Protein AF-A0A812DXS0-F1 (afdb_monomer_lite)

Structure (mmCIF, N/CA/C/O backbone):
data_AF-A0A812DXS0-F1
#
_entry.id   AF-A0A812DXS0-F1
#
loop_
_atom_site.group_PDB
_atom_site.id
_atom_site.type_symbol
_atom_site.label_atom_id
_atom_site.label_alt_id
_atom_site.label_comp_id
_atom_site.label_asym_id
_atom_site.label_entity_id
_atom_site.label_seq_id
_atom_site.pdbx_PDB_ins_code
_atom_site.Cartn_x
_atom_site.Cartn_y
_atom_site.Cartn_z
_atom_site.occupancy
_atom_site.B_iso_or_equiv
_atom_site.auth_seq_id
_atom_site.auth_comp_id
_atom_site.auth_asym_id
_atom_site.auth_atom_id
_atom_site.pdbx_PDB_model_num
ATOM 1 N N . MET A 1 1 ? -10.840 13.851 -33.754 1.00 40.00 1 MET A N 1
ATOM 2 C CA . MET A 1 1 ? -10.227 12.506 -33.663 1.00 40.00 1 MET A CA 1
ATOM 3 C C . MET A 1 1 ? -9.464 12.393 -32.346 1.00 40.00 1 MET A C 1
ATOM 5 O O . MET A 1 1 ? -8.442 13.046 -32.179 1.00 40.00 1 MET A O 1
ATOM 9 N N . SER A 1 2 ? -9.993 11.656 -31.368 1.00 52.88 2 SER A N 1
ATOM 10 C CA . SER A 1 2 ? -9.300 11.372 -30.104 1.00 52.88 2 SER A CA 1
ATOM 11 C C . SER A 1 2 ? -8.112 10.447 -30.371 1.00 52.88 2 SER A C 1
ATOM 13 O O . SER A 1 2 ? -8.299 9.386 -30.960 1.00 52.88 2 SER A O 1
ATOM 15 N N . LYS A 1 3 ? -6.900 10.843 -29.955 1.00 52.97 3 LYS A N 1
ATOM 16 C CA . LYS A 1 3 ? -5.702 9.990 -30.046 1.00 52.97 3 LYS A CA 1
ATOM 17 C C . LYS A 1 3 ? -6.007 8.602 -29.458 1.00 52.97 3 LYS A C 1
ATOM 19 O O . LYS A 1 3 ? -6.555 8.564 -28.350 1.00 52.97 3 LYS A O 1
ATOM 24 N N . PRO A 1 4 ? -5.638 7.497 -30.133 1.00 51.03 4 PRO A N 1
ATOM 25 C CA . PRO A 1 4 ? -5.703 6.182 -29.517 1.00 51.03 4 PRO A CA 1
ATOM 26 C C . PRO A 1 4 ? -4.839 6.237 -28.257 1.00 51.03 4 PRO A C 1
ATOM 28 O O . PRO A 1 4 ? -3.671 6.630 -28.300 1.00 51.03 4 PRO A O 1
ATOM 31 N N . GLN A 1 5 ? -5.458 5.972 -27.109 1.00 59.59 5 GLN A N 1
ATOM 32 C CA . GLN A 1 5 ? -4.756 5.906 -25.836 1.00 59.59 5 GLN A CA 1
ATOM 33 C C . GLN A 1 5 ? -3.783 4.736 -25.961 1.00 59.59 5 GLN A C 1
ATOM 35 O O . GLN A 1 5 ? -4.218 3.590 -25.913 1.00 59.59 5 GLN A O 1
ATOM 40 N N . ALA A 1 6 ? -2.493 5.014 -26.170 1.00 64.06 6 ALA A N 1
ATOM 41 C CA . ALA A 1 6 ? -1.464 3.998 -25.997 1.00 64.06 6 ALA A CA 1
ATOM 42 C C . ALA A 1 6 ? -1.725 3.331 -24.643 1.00 64.06 6 ALA A C 1
ATOM 44 O O . ALA A 1 6 ? -1.846 4.032 -23.632 1.00 64.06 6 ALA A O 1
ATOM 45 N N . GLU A 1 7 ? -1.928 2.016 -24.658 1.00 81.62 7 GLU A N 1
ATOM 46 C CA . GLU A 1 7 ? -2.433 1.264 -23.518 1.00 81.62 7 GLU A CA 1
ATOM 47 C C . GLU A 1 7 ? -1.546 1.524 -22.296 1.00 81.62 7 GLU A C 1
ATOM 49 O O . GLU A 1 7 ? -0.380 1.130 -22.230 1.00 81.62 7 GLU A O 1
ATOM 54 N N . HIS A 1 8 ? -2.065 2.300 -21.341 1.00 85.56 8 HIS A N 1
ATOM 55 C CA . HIS 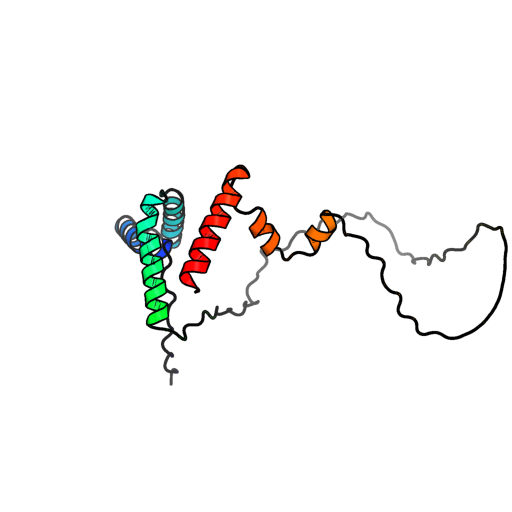A 1 8 ? -1.295 2.670 -20.166 1.00 85.56 8 HIS A CA 1
ATOM 56 C C . HIS A 1 8 ? -1.176 1.457 -19.248 1.00 85.56 8 HIS A C 1
ATOM 58 O O . HIS A 1 8 ? -2.102 1.137 -18.498 1.00 85.56 8 HIS A O 1
ATOM 64 N N . VAL A 1 9 ? -0.003 0.831 -19.275 1.00 90.12 9 VAL A N 1
ATOM 65 C CA . VAL A 1 9 ? 0.359 -0.258 -18.371 1.00 90.12 9 VAL A CA 1
ATOM 66 C C . VAL A 1 9 ? 0.279 0.233 -16.919 1.00 90.12 9 VAL A C 1
ATOM 68 O O . VAL A 1 9 ? 1.010 1.136 -16.494 1.00 90.12 9 VAL A O 1
ATOM 71 N N . LYS A 1 10 ? -0.658 -0.336 -16.153 1.00 93.19 10 LYS A N 1
ATOM 72 C CA . LYS A 1 10 ? -0.875 -0.002 -14.739 1.00 93.19 10 LYS A CA 1
ATOM 73 C C . LYS A 1 10 ? 0.209 -0.628 -13.869 1.00 93.19 10 LYS A C 1
ATOM 75 O O . LYS A 1 10 ? 0.732 -1.687 -14.175 1.00 93.19 10 LYS A O 1
ATOM 80 N N . ARG A 1 11 ? 0.488 -0.004 -12.724 1.00 95.62 11 ARG A N 1
ATOM 81 C CA . ARG A 1 11 ? 1.434 -0.543 -11.733 1.00 95.62 11 ARG A CA 1
ATOM 82 C C . ARG A 1 11 ? 0.928 -1.878 -11.168 1.00 95.62 11 ARG A C 1
ATOM 84 O O . ARG A 1 11 ? -0.276 -1.979 -10.913 1.00 95.62 11 ARG A O 1
ATOM 91 N N . PRO A 1 12 ? 1.822 -2.831 -10.850 1.00 96.56 12 PRO A N 1
ATOM 92 C CA . PRO A 1 12 ? 1.439 -4.009 -10.088 1.00 96.56 12 PRO A CA 1
ATOM 93 C C . PRO A 1 12 ? 1.000 -3.598 -8.678 1.00 96.56 12 PRO A C 1
ATOM 95 O O . PRO A 1 12 ? 1.465 -2.594 -8.122 1.00 96.56 12 PRO A O 1
ATOM 98 N N . MET A 1 13 ? 0.083 -4.365 -8.095 1.00 96.81 13 MET A N 1
ATOM 99 C CA . MET A 1 13 ? -0.413 -4.099 -6.747 1.00 96.81 13 MET A CA 1
ATOM 100 C C . MET A 1 13 ? 0.657 -4.438 -5.705 1.00 96.81 13 MET A C 1
ATOM 102 O O . MET A 1 13 ? 1.280 -5.493 -5.762 1.00 96.81 13 MET A O 1
ATOM 106 N N . ASN A 1 14 ? 0.857 -3.542 -4.736 1.00 97.94 14 ASN A N 1
ATOM 107 C CA . ASN A 1 14 ? 1.651 -3.847 -3.544 1.00 97.94 14 ASN A CA 1
ATOM 108 C C . ASN A 1 14 ? 0.828 -4.673 -2.534 1.00 97.94 14 ASN A C 1
ATOM 110 O O . ASN A 1 14 ? -0.388 -4.786 -2.684 1.00 97.94 14 ASN A O 1
ATOM 114 N N . ALA A 1 15 ? 1.471 -5.192 -1.483 1.00 97.00 15 ALA A N 1
ATOM 115 C CA . ALA A 1 15 ? 0.835 -6.073 -0.494 1.00 97.00 15 ALA A CA 1
ATOM 116 C C . ALA A 1 15 ? -0.443 -5.476 0.121 1.00 97.00 15 ALA A C 1
ATOM 118 O O . ALA A 1 15 ? -1.501 -6.101 0.110 1.00 97.00 15 ALA A O 1
ATOM 119 N N . PHE A 1 16 ? -0.376 -4.214 0.558 1.00 97.44 16 PHE A N 1
ATOM 120 C CA . PHE A 1 16 ? -1.536 -3.500 1.094 1.00 97.44 16 PHE A CA 1
ATOM 121 C C . PHE A 1 16 ? -2.671 -3.366 0.066 1.00 97.44 16 PHE A C 1
ATOM 123 O O . PHE A 1 16 ? -3.845 -3.489 0.409 1.00 97.44 16 PHE A O 1
ATOM 130 N N . MET A 1 17 ? -2.358 -3.104 -1.205 1.00 97.62 17 MET A N 1
ATOM 131 C CA . MET A 1 17 ? 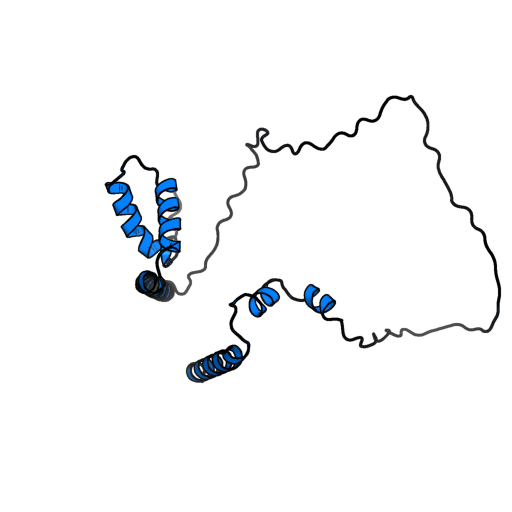-3.367 -2.990 -2.262 1.00 97.62 17 MET A CA 1
ATOM 132 C C . MET A 1 17 ? -4.020 -4.339 -2.579 1.00 97.62 17 MET A C 1
ATOM 134 O O . MET A 1 17 ? -5.224 -4.361 -2.833 1.00 97.62 17 MET A O 1
ATOM 138 N N . VAL A 1 18 ? -3.267 -5.443 -2.512 1.00 97.31 18 VAL A N 1
ATOM 139 C CA . VAL A 1 18 ? -3.799 -6.809 -2.654 1.00 97.31 18 VAL A CA 1
ATOM 140 C C . VAL A 1 18 ? -4.784 -7.110 -1.520 1.00 97.31 18 VAL A C 1
ATOM 142 O O . VAL A 1 18 ? -5.944 -7.423 -1.784 1.00 97.31 18 VAL A O 1
ATOM 145 N N . TRP A 1 19 ? -4.362 -6.921 -0.267 1.00 97.31 19 TRP A N 1
ATOM 146 C CA . TRP A 1 19 ? -5.193 -7.163 0.917 1.00 97.31 19 TRP A CA 1
ATOM 147 C C . TRP A 1 19 ? -6.425 -6.243 0.982 1.00 97.31 19 TRP A C 1
ATOM 149 O O . TRP A 1 19 ? -7.565 -6.700 1.101 1.00 97.31 19 TRP A O 1
ATOM 159 N N . SER A 1 20 ? -6.224 -4.929 0.827 1.00 97.00 20 SER A N 1
ATOM 160 C CA . SER A 1 20 ? -7.292 -3.932 0.992 1.00 97.00 20 SER A CA 1
ATOM 161 C C . SER A 1 20 ? -8.387 -4.038 -0.066 1.00 97.00 20 SER A C 1
ATOM 163 O O . SER A 1 20 ? -9.468 -3.491 0.132 1.00 97.00 20 SER A O 1
ATOM 165 N N . ARG A 1 21 ? -8.161 -4.720 -1.198 1.00 95.75 21 ARG A N 1
ATOM 166 C CA . ARG A 1 21 ? -9.187 -4.902 -2.236 1.00 95.75 21 ARG A CA 1
ATOM 167 C C . ARG A 1 21 ? -10.394 -5.677 -1.707 1.00 95.75 21 ARG A C 1
ATOM 169 O O . ARG A 1 21 ? -11.523 -5.246 -1.940 1.00 95.75 21 ARG A O 1
ATOM 176 N N . GLY A 1 22 ? -10.156 -6.773 -0.986 1.00 94.62 22 GLY A N 1
ATOM 177 C CA . GLY A 1 22 ? -11.214 -7.575 -0.367 1.00 94.62 22 GLY A CA 1
ATOM 178 C C . GLY A 1 22 ? -11.882 -6.837 0.790 1.00 94.62 22 GLY A C 1
ATOM 179 O O . GLY A 1 22 ? -13.105 -6.706 0.813 1.00 94.62 22 GLY A O 1
ATOM 180 N N . GLN A 1 23 ? -11.074 -6.266 1.686 1.00 95.44 23 GLN A N 1
ATOM 181 C CA . GLN A 1 23 ? -11.576 -5.579 2.878 1.00 95.44 23 GLN A CA 1
ATOM 182 C C . GLN A 1 23 ? -12.392 -4.328 2.540 1.00 95.44 23 GLN A C 1
ATOM 184 O O . GLN A 1 23 ? -13.482 -4.125 3.068 1.00 95.44 23 GLN A O 1
ATOM 189 N N . ARG A 1 24 ? -11.940 -3.529 1.565 1.00 95.56 24 ARG A N 1
ATOM 190 C CA . ARG A 1 24 ? -12.686 -2.361 1.075 1.00 95.56 24 ARG A CA 1
ATOM 191 C C . ARG A 1 24 ? -14.055 -2.751 0.530 1.00 95.56 24 ARG A C 1
ATOM 193 O O . ARG A 1 24 ? -15.013 -2.024 0.761 1.00 95.56 24 ARG A O 1
ATOM 200 N N . ARG A 1 25 ? -14.151 -3.875 -0.194 1.00 95.38 25 ARG A N 1
ATOM 201 C CA . ARG A 1 25 ? -15.428 -4.373 -0.725 1.00 95.38 25 ARG A CA 1
ATOM 202 C C . ARG A 1 25 ? -16.370 -4.777 0.408 1.00 95.38 25 ARG A C 1
ATOM 204 O O . ARG A 1 25 ? -17.526 -4.377 0.369 1.00 95.38 25 ARG A O 1
ATOM 211 N N . LYS A 1 26 ? -15.865 -5.498 1.412 1.00 94.81 26 LYS A N 1
ATOM 212 C CA . LYS A 1 26 ? -16.632 -5.891 2.602 1.00 94.81 26 LYS A CA 1
ATOM 213 C C . LYS A 1 26 ? -17.170 -4.665 3.354 1.00 94.81 26 LYS A C 1
ATOM 215 O O . LYS A 1 26 ? -18.376 -4.529 3.517 1.00 94.81 26 LYS A O 1
ATOM 220 N N . MET A 1 27 ? -16.306 -3.704 3.681 1.00 92.19 27 MET A N 1
ATOM 221 C CA . MET A 1 27 ? -16.714 -2.478 4.382 1.00 92.19 27 MET A CA 1
ATOM 222 C C . MET A 1 27 ? -17.704 -1.621 3.586 1.00 92.19 27 MET A C 1
ATOM 224 O O . MET A 1 27 ? -18.595 -1.014 4.172 1.00 92.19 27 MET A O 1
ATOM 228 N N . ALA A 1 28 ? -17.558 -1.558 2.259 1.00 93.00 28 ALA A N 1
ATOM 229 C CA . ALA A 1 28 ? -18.486 -0.822 1.404 1.00 93.00 28 ALA A CA 1
ATOM 230 C C . ALA A 1 28 ? -19.869 -1.490 1.320 1.00 93.00 28 ALA A C 1
ATOM 232 O O . ALA A 1 28 ? -20.861 -0.790 1.150 1.00 93.00 28 ALA A O 1
ATOM 233 N N . GLN A 1 29 ? -19.942 -2.819 1.442 1.00 93.50 29 GLN A N 1
ATOM 234 C CA . GLN A 1 29 ? -21.212 -3.550 1.511 1.00 93.50 29 GLN A CA 1
ATOM 235 C C . GLN A 1 29 ? -21.902 -3.345 2.862 1.00 93.50 29 GLN A C 1
ATOM 237 O O . GLN A 1 29 ? -23.100 -3.089 2.898 1.00 93.50 29 GLN A O 1
ATOM 242 N N . GLU A 1 30 ? -21.144 -3.398 3.958 1.00 90.44 30 GLU A N 1
ATOM 243 C CA . GLU A 1 30 ? -21.663 -3.166 5.313 1.00 90.44 30 GLU A CA 1
ATOM 244 C C . GLU A 1 30 ? -22.073 -1.701 5.532 1.00 90.44 30 GLU A C 1
ATOM 246 O O . GLU A 1 30 ? -23.023 -1.413 6.253 1.00 90.44 30 GLU A O 1
ATOM 251 N N . ASN A 1 31 ? -21.368 -0.759 4.899 1.00 86.31 31 ASN A N 1
ATOM 252 C CA . ASN A 1 31 ? -21.593 0.674 5.056 1.00 86.31 31 ASN A CA 1
ATOM 253 C C . ASN A 1 31 ? -21.642 1.386 3.690 1.00 86.31 31 ASN A C 1
ATOM 255 O O . ASN A 1 31 ? -20.720 2.135 3.351 1.00 86.31 31 ASN A O 1
ATOM 259 N N . PRO A 1 32 ? -22.732 1.240 2.912 1.00 87.94 32 PRO A N 1
ATOM 260 C CA . PRO A 1 32 ? -22.829 1.798 1.558 1.00 87.94 32 PRO A CA 1
ATOM 261 C C . PRO A 1 32 ? -22.820 3.335 1.510 1.00 87.94 32 PRO A C 1
ATOM 263 O O . PRO A 1 32 ? -22.526 3.922 0.472 1.00 87.94 32 PRO A O 1
ATOM 266 N N . LYS A 1 33 ? -23.102 4.008 2.635 1.00 90.25 33 LYS A N 1
ATOM 267 C CA . LYS A 1 33 ? -23.010 5.474 2.771 1.00 90.25 33 LYS A CA 1
ATOM 268 C C . LYS A 1 33 ? -21.601 5.967 3.129 1.00 90.25 33 LYS A C 1
ATOM 270 O O . LYS A 1 33 ? -21.344 7.169 3.078 1.00 90.25 33 LYS A O 1
ATOM 275 N N . MET A 1 34 ? -20.687 5.075 3.521 1.00 89.75 34 MET A N 1
ATOM 276 C CA . MET A 1 34 ? -19.341 5.455 3.944 1.00 89.75 34 MET A CA 1
ATOM 277 C C . MET A 1 34 ? -18.466 5.790 2.736 1.00 89.75 34 MET A C 1
ATOM 279 O O . MET A 1 34 ? -18.328 5.006 1.798 1.00 89.75 34 MET A O 1
ATOM 283 N N . HIS A 1 35 ? -17.825 6.959 2.767 1.00 92.69 35 HIS A N 1
ATOM 284 C CA . HIS A 1 35 ? -16.954 7.376 1.675 1.00 92.69 35 HIS A CA 1
ATOM 285 C C . HIS A 1 35 ? -15.631 6.586 1.664 1.00 92.69 35 HIS A C 1
ATOM 287 O O . HIS A 1 35 ? -15.055 6.273 2.706 1.00 92.69 35 HIS A O 1
ATOM 293 N N . ASN A 1 36 ? -15.099 6.304 0.470 1.00 91.12 36 ASN A N 1
ATOM 294 C CA . ASN A 1 36 ? -13.901 5.473 0.283 1.00 91.12 36 ASN A CA 1
ATOM 295 C C . ASN A 1 36 ? -12.650 6.030 0.982 1.00 91.12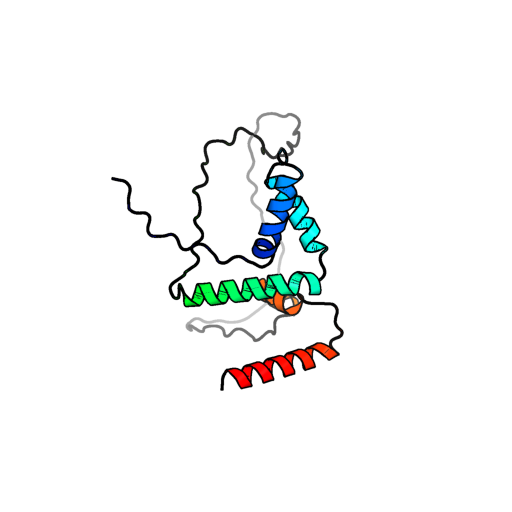 36 ASN A C 1
ATOM 297 O O . ASN A 1 36 ? -11.789 5.263 1.417 1.00 91.12 36 ASN A O 1
ATOM 301 N N . SER A 1 37 ? -12.551 7.357 1.111 1.00 94.81 37 SER A N 1
ATOM 302 C CA . SER A 1 37 ? -11.459 7.989 1.856 1.00 94.81 37 SER A CA 1
ATOM 303 C C . SER A 1 37 ? -11.440 7.540 3.317 1.00 94.81 37 SER A C 1
ATOM 305 O O . SER A 1 37 ? -10.369 7.293 3.863 1.00 94.81 37 SER A O 1
ATOM 307 N N . GLU A 1 38 ? -12.613 7.376 3.924 1.00 94.81 38 GLU A N 1
ATOM 308 C CA . GLU A 1 38 ? -12.766 6.944 5.307 1.00 94.81 38 GLU A CA 1
ATOM 309 C C . GLU A 1 38 ? -12.494 5.444 5.449 1.00 94.81 38 GLU A C 1
ATOM 311 O O . GLU A 1 38 ? -11.714 5.041 6.310 1.00 94.81 38 GLU A O 1
ATOM 316 N N . ILE A 1 39 ? -13.014 4.632 4.522 1.00 94.19 39 ILE A N 1
ATOM 317 C CA . ILE A 1 39 ? -12.691 3.198 4.434 1.00 94.19 39 ILE A CA 1
ATOM 318 C C . ILE A 1 39 ? -11.171 3.007 4.345 1.00 94.19 39 ILE A C 1
ATOM 320 O O . ILE A 1 39 ? -10.583 2.232 5.093 1.00 94.19 39 ILE A O 1
ATOM 324 N N . SER A 1 40 ? -10.500 3.765 3.476 1.00 95.56 40 SER A N 1
ATOM 325 C CA . SER A 1 40 ? -9.052 3.658 3.283 1.00 95.56 40 SER A CA 1
ATOM 326 C C . SER A 1 40 ? -8.249 4.047 4.528 1.00 95.56 40 SER A C 1
ATOM 328 O O . SER A 1 40 ? -7.205 3.443 4.773 1.00 95.56 40 SER A O 1
ATOM 330 N N . LYS A 1 41 ? -8.718 5.014 5.332 1.00 96.81 41 LYS A N 1
ATOM 331 C CA . LYS A 1 41 ? -8.078 5.355 6.615 1.00 96.81 41 LYS A CA 1
ATOM 332 C C . LYS A 1 41 ? -8.163 4.196 7.606 1.00 96.81 41 LYS A C 1
ATOM 334 O O . LYS A 1 41 ? -7.140 3.836 8.182 1.00 96.81 41 LYS A O 1
ATOM 339 N N . ARG A 1 42 ? -9.350 3.601 7.771 1.00 95.56 42 ARG A N 1
ATOM 340 C CA . ARG A 1 42 ? -9.581 2.479 8.697 1.00 95.56 42 ARG A CA 1
ATOM 341 C C . ARG A 1 42 ? -8.771 1.247 8.301 1.00 95.56 42 ARG A C 1
ATOM 343 O O . ARG A 1 42 ? -8.004 0.742 9.111 1.00 95.56 42 ARG A O 1
ATOM 350 N N . LEU A 1 43 ? -8.802 0.877 7.020 1.00 96.69 43 LEU A N 1
ATOM 351 C CA . LEU A 1 43 ? -7.980 -0.214 6.484 1.00 96.69 43 LEU A CA 1
ATOM 352 C C . LEU A 1 43 ? -6.479 0.033 6.670 1.00 96.69 43 LEU A C 1
ATOM 354 O O . LEU A 1 43 ? -5.716 -0.894 6.918 1.00 96.69 43 LEU A O 1
ATOM 358 N N . GLY A 1 44 ? -6.031 1.285 6.552 1.00 97.31 44 GLY A N 1
ATOM 359 C CA . GLY A 1 44 ? -4.640 1.645 6.815 1.00 97.31 44 GLY A CA 1
ATOM 360 C C . GLY A 1 44 ? -4.232 1.457 8.280 1.00 97.31 44 GLY A C 1
ATOM 361 O O . GLY A 1 44 ? -3.070 1.145 8.540 1.00 97.31 44 GLY A O 1
ATOM 362 N N . ALA A 1 45 ? -5.158 1.645 9.223 1.00 97.38 45 ALA A N 1
ATOM 363 C CA . ALA A 1 45 ? -4.930 1.374 10.639 1.00 97.38 45 ALA A CA 1
ATOM 364 C C . ALA A 1 45 ? -4.905 -0.136 10.915 1.00 97.38 45 ALA A C 1
ATOM 366 O O . ALA A 1 45 ? -3.933 -0.624 11.481 1.00 97.38 45 ALA A O 1
ATOM 367 N N . GLU A 1 46 ? -5.899 -0.878 10.425 1.00 96.50 46 GLU A N 1
ATOM 368 C CA . GLU A 1 46 ? -5.968 -2.341 10.551 1.00 96.50 46 GLU A CA 1
ATOM 369 C C . GLU A 1 46 ? -4.728 -3.024 9.973 1.00 96.50 46 GLU A C 1
ATOM 371 O O . GLU A 1 46 ? -4.099 -3.833 10.645 1.00 96.50 46 GLU A O 1
ATOM 376 N N . TRP A 1 47 ? -4.285 -2.626 8.776 1.00 97.12 47 TRP A N 1
ATOM 377 C CA . TRP A 1 47 ? -3.078 -3.182 8.163 1.00 97.12 47 TRP A CA 1
ATOM 378 C C . TRP A 1 47 ? -1.831 -3.025 9.036 1.00 97.12 47 TRP A C 1
ATOM 380 O O . TRP A 1 47 ? -0.944 -3.874 9.017 1.00 97.12 47 TRP A O 1
ATOM 390 N N . LYS A 1 48 ? -1.717 -1.927 9.789 1.00 96.81 48 LYS A N 1
ATOM 391 C CA . LYS A 1 48 ? -0.577 -1.731 10.692 1.00 96.81 48 LYS A CA 1
ATOM 392 C C . LYS A 1 48 ? -0.639 -2.668 11.892 1.00 96.81 48 LYS A C 1
ATOM 394 O O . LYS A 1 48 ? 0.423 -3.067 12.353 1.00 96.81 48 LYS A O 1
ATOM 399 N N . LEU A 1 49 ? -1.844 -3.000 12.351 1.00 96.75 49 LEU A N 1
ATOM 400 C CA . LEU A 1 49 ? -2.088 -3.877 13.494 1.00 96.75 49 LEU A CA 1
ATOM 401 C C . LEU A 1 49 ? -1.930 -5.363 13.156 1.00 96.75 49 LEU A C 1
ATOM 403 O O . LEU A 1 49 ? -1.589 -6.127 14.050 1.00 96.75 49 LEU A O 1
ATOM 407 N N . LEU A 1 50 ? -2.131 -5.760 11.893 1.00 94.94 50 LEU A N 1
ATOM 408 C CA . LEU A 1 50 ? -1.913 -7.144 11.456 1.00 94.94 50 LEU A CA 1
ATOM 409 C C . LEU A 1 50 ? -0.479 -7.604 11.742 1.00 94.94 50 LEU A C 1
ATOM 411 O O . LEU A 1 50 ? 0.482 -6.844 11.541 1.00 94.94 50 LEU A O 1
ATOM 415 N N . SER A 1 51 ? -0.329 -8.859 12.148 1.00 97.56 51 SER A N 1
ATOM 416 C CA . SER A 1 51 ? 0.976 -9.473 12.365 1.00 97.56 51 SER A CA 1
ATOM 417 C C . SER A 1 51 ? 1.699 -9.724 11.037 1.00 97.56 51 SER A C 1
ATOM 419 O O . SER A 1 51 ? 1.117 -9.638 9.950 1.00 97.56 51 SER A O 1
ATOM 421 N N . GLU A 1 52 ? 3.001 -9.999 11.089 1.00 94.81 52 GLU A N 1
ATOM 422 C CA . GLU A 1 52 ? 3.758 -10.268 9.864 1.00 94.81 52 GLU A CA 1
ATOM 423 C C . GLU A 1 52 ? 3.318 -11.589 9.217 1.00 94.81 52 GLU A C 1
ATOM 425 O O . GLU A 1 52 ? 3.276 -11.701 7.995 1.00 94.81 52 GLU A O 1
ATOM 430 N N . GLU A 1 53 ? 2.900 -12.563 10.022 1.00 96.94 53 GLU A N 1
ATOM 431 C CA . GLU A 1 53 ? 2.360 -13.850 9.582 1.00 96.94 53 GLU A CA 1
ATOM 432 C C . GLU A 1 53 ? 1.065 -13.665 8.784 1.00 96.94 53 GLU A C 1
ATOM 434 O O . GLU A 1 53 ? 0.896 -14.278 7.731 1.00 96.94 53 GLU A O 1
ATOM 439 N N . GLU A 1 54 ? 0.186 -12.766 9.229 1.00 95.25 54 GLU A N 1
ATOM 440 C CA . GLU A 1 54 ? -1.045 -12.418 8.514 1.00 95.25 54 GLU A CA 1
ATOM 441 C C . GLU A 1 54 ? -0.759 -11.634 7.226 1.00 95.25 54 GLU A C 1
ATOM 443 O O . GLU A 1 54 ? -1.475 -11.763 6.230 1.00 95.25 54 GLU A O 1
ATOM 448 N N . LYS A 1 55 ? 0.308 -10.825 7.216 1.00 96.94 55 LYS A N 1
ATOM 449 C CA . LYS A 1 55 ? 0.734 -10.049 6.042 1.00 96.94 55 LYS A CA 1
ATOM 450 C C . LYS A 1 55 ? 1.441 -10.900 4.993 1.00 96.94 55 LYS A C 1
ATOM 452 O O . LYS A 1 55 ? 1.314 -10.592 3.805 1.00 96.94 55 LYS A O 1
ATOM 457 N N . ARG A 1 56 ? 2.161 -11.953 5.397 1.00 97.56 56 ARG A N 1
ATOM 458 C CA . ARG A 1 56 ? 2.956 -12.832 4.520 1.00 97.56 56 ARG A CA 1
ATOM 459 C C . ARG A 1 56 ? 2.249 -13.262 3.237 1.00 97.56 56 ARG A C 1
ATOM 461 O O . ARG A 1 56 ? 2.806 -12.978 2.177 1.00 97.56 56 ARG A O 1
ATOM 468 N N . PRO A 1 57 ? 1.037 -13.850 3.264 1.00 97.81 57 PRO A N 1
ATOM 469 C CA . PRO A 1 57 ? 0.378 -14.279 2.029 1.00 97.81 57 PRO A CA 1
ATOM 470 C C . PRO A 1 57 ? 0.165 -13.121 1.041 1.00 97.81 57 PRO A C 1
ATOM 472 O O . PRO A 1 57 ? 0.319 -13.288 -0.168 1.00 97.81 57 PRO A O 1
ATOM 475 N N . PHE A 1 58 ? -0.120 -11.912 1.533 1.00 97.31 58 PHE A N 1
ATOM 476 C CA . PHE A 1 58 ? -0.313 -10.730 0.687 1.00 97.31 58 PHE A CA 1
ATOM 477 C C . PHE A 1 58 ? 1.006 -10.129 0.198 1.00 97.31 58 PHE A C 1
ATOM 479 O O . PHE A 1 58 ? 1.062 -9.550 -0.889 1.00 97.31 58 PHE A O 1
ATOM 486 N N . ILE A 1 59 ? 2.069 -10.251 0.992 1.00 96.94 59 ILE A N 1
ATOM 487 C CA . ILE A 1 59 ? 3.424 -9.863 0.601 1.00 96.94 59 ILE A CA 1
ATOM 488 C C . ILE A 1 59 ? 3.915 -10.764 -0.529 1.00 96.94 59 ILE A C 1
ATOM 490 O O . ILE A 1 59 ? 4.412 -10.254 -1.535 1.00 96.94 59 ILE A O 1
ATOM 494 N N . ASP A 1 60 ? 3.747 -12.075 -0.395 1.00 97.81 60 ASP A N 1
ATOM 495 C CA . ASP A 1 60 ? 4.183 -13.038 -1.401 1.00 97.81 60 ASP A CA 1
ATOM 496 C C . ASP A 1 60 ? 3.358 -12.920 -2.683 1.00 97.81 60 ASP A C 1
ATOM 498 O O . ASP A 1 60 ? 3.929 -12.879 -3.775 1.00 97.81 60 ASP A O 1
ATOM 502 N N . GLU A 1 61 ? 2.047 -12.697 -2.577 1.00 97.44 61 GLU A N 1
ATOM 503 C CA . GLU A 1 61 ? 1.216 -12.417 -3.748 1.00 97.44 61 GLU A CA 1
ATOM 504 C C . GLU A 1 61 ? 1.623 -11.110 -4.446 1.00 97.44 61 GLU A C 1
ATOM 506 O O . GLU A 1 61 ? 1.718 -11.053 -5.672 1.00 97.44 61 GLU A O 1
ATOM 511 N N . ALA A 1 62 ? 1.952 -10.052 -3.700 1.00 97.62 62 ALA A N 1
ATOM 512 C CA . ALA A 1 62 ? 2.456 -8.818 -4.299 1.00 97.62 62 ALA A CA 1
ATOM 513 C C . ALA A 1 62 ? 3.815 -9.007 -4.994 1.00 97.62 62 ALA A C 1
ATOM 515 O O . ALA A 1 62 ? 4.049 -8.419 -6.055 1.00 97.62 62 ALA A O 1
ATOM 516 N N . LYS A 1 63 ? 4.709 -9.838 -4.436 1.00 98.12 63 LYS A N 1
ATOM 517 C CA . LYS A 1 63 ? 5.964 -10.223 -5.105 1.00 98.12 63 LYS A CA 1
ATOM 518 C C . LYS A 1 63 ? 5.671 -10.970 -6.403 1.00 98.12 63 LYS A C 1
ATOM 520 O O . LYS A 1 63 ? 6.245 -10.617 -7.434 1.00 98.12 63 LYS A O 1
ATOM 525 N N . ARG A 1 64 ? 4.744 -11.931 -6.376 1.00 98.06 64 ARG A N 1
ATOM 526 C CA . ARG A 1 64 ? 4.318 -12.700 -7.553 1.00 98.06 64 ARG A CA 1
ATOM 527 C C . ARG A 1 64 ? 3.758 -11.788 -8.643 1.00 98.06 64 ARG A C 1
ATOM 529 O O . ARG A 1 64 ? 4.196 -11.867 -9.786 1.00 98.06 64 ARG A O 1
ATOM 536 N N . LEU A 1 65 ? 2.859 -10.869 -8.288 1.00 97.50 65 LEU A N 1
ATOM 537 C CA . LEU A 1 65 ? 2.287 -9.890 -9.218 1.00 97.50 65 LEU A CA 1
ATOM 538 C C . LEU A 1 65 ? 3.349 -8.962 -9.807 1.00 97.50 65 LEU A C 1
ATOM 540 O O . LEU A 1 65 ? 3.293 -8.635 -10.989 1.00 97.50 65 LEU A O 1
ATOM 544 N N . ARG A 1 66 ? 4.334 -8.541 -9.008 1.00 96.19 66 ARG A N 1
ATOM 545 C CA . ARG A 1 66 ? 5.455 -7.741 -9.507 1.00 96.19 66 ARG A CA 1
ATOM 546 C C . ARG A 1 66 ? 6.302 -8.529 -10.504 1.00 96.19 66 ARG A C 1
ATOM 548 O O . ARG A 1 66 ? 6.638 -7.977 -11.544 1.00 96.19 66 ARG A O 1
ATOM 555 N N . ALA A 1 67 ? 6.637 -9.781 -10.199 1.00 96.56 67 ALA A N 1
ATOM 556 C CA . ALA A 1 67 ? 7.413 -10.638 -11.092 1.00 96.56 67 ALA A CA 1
ATOM 557 C C . ALA A 1 67 ? 6.668 -10.898 -12.409 1.00 96.56 67 ALA A C 1
ATOM 559 O O . ALA A 1 67 ? 7.244 -10.720 -13.480 1.00 96.56 67 ALA A O 1
ATOM 560 N N . LEU A 1 68 ? 5.372 -11.222 -12.330 1.00 96.19 68 LEU A N 1
ATOM 561 C CA . LEU A 1 68 ? 4.512 -11.400 -13.500 1.00 96.19 68 LEU A CA 1
ATOM 562 C C . LEU A 1 68 ? 4.489 -10.135 -14.363 1.00 96.19 68 LEU A C 1
ATOM 564 O O . LEU A 1 68 ? 4.725 -10.204 -15.561 1.00 96.19 68 LEU A O 1
ATOM 568 N N . HIS A 1 69 ? 4.318 -8.972 -13.737 1.00 96.62 69 HIS A N 1
ATOM 569 C CA . HIS A 1 69 ? 4.300 -7.697 -14.442 1.00 96.62 69 HIS A CA 1
ATOM 570 C C . HIS A 1 69 ? 5.618 -7.378 -15.158 1.00 96.62 69 HIS A C 1
ATOM 572 O O . HIS A 1 69 ? 5.595 -6.840 -16.258 1.00 96.62 69 HIS A O 1
ATOM 578 N N . MET A 1 70 ? 6.768 -7.704 -14.556 1.00 94.31 70 MET A N 1
ATOM 579 C CA . MET A 1 70 ? 8.072 -7.525 -15.212 1.00 94.31 70 MET A CA 1
ATOM 580 C C . MET A 1 70 ? 8.265 -8.493 -16.379 1.00 94.31 70 MET A C 1
ATOM 582 O O . MET A 1 70 ? 8.899 -8.129 -17.361 1.00 94.31 70 MET A O 1
ATOM 586 N N . LYS A 1 71 ? 7.703 -9.704 -16.288 1.00 94.94 71 LYS A N 1
ATOM 587 C CA . LYS A 1 71 ? 7.733 -10.690 -17.373 1.00 94.94 71 LYS A CA 1
ATOM 588 C C . LYS A 1 71 ? 6.835 -10.279 -18.544 1.00 94.94 71 LYS A C 1
ATOM 590 O O . LYS A 1 71 ? 7.255 -10.383 -19.688 1.00 94.94 71 LYS A O 1
ATOM 595 N N . GLU A 1 72 ? 5.614 -9.830 -18.261 1.00 94.06 72 GLU A N 1
ATOM 596 C CA . GLU A 1 72 ? 4.634 -9.403 -19.273 1.00 94.06 72 GLU A CA 1
ATOM 597 C C . GLU A 1 72 ? 4.996 -8.053 -19.903 1.00 94.06 72 GLU A C 1
ATOM 599 O O . GLU A 1 72 ? 4.689 -7.801 -21.066 1.00 94.06 72 GLU A O 1
ATOM 604 N N . HIS A 1 73 ? 5.672 -7.186 -19.147 1.00 91.88 73 HIS A N 1
ATOM 605 C CA . HIS A 1 73 ? 6.074 -5.857 -19.592 1.00 91.88 73 HIS A CA 1
ATOM 606 C C . HIS A 1 73 ? 7.559 -5.594 -19.282 1.00 91.88 73 HIS A C 1
ATOM 608 O O . HIS A 1 73 ? 7.868 -4.824 -18.364 1.00 91.88 73 HIS A O 1
ATOM 614 N N . PRO A 1 74 ? 8.493 -6.187 -20.050 1.00 92.12 74 PRO A N 1
ATOM 615 C CA . PRO A 1 74 ? 9.932 -6.019 -19.825 1.00 92.12 74 PRO A CA 1
ATOM 616 C C . PRO A 1 74 ? 10.394 -4.561 -19.991 1.00 92.12 74 PRO A C 1
ATOM 618 O O . PRO A 1 74 ? 11.247 -4.093 -19.240 1.00 92.12 74 PRO A O 1
ATOM 621 N N . ASP A 1 75 ? 9.760 -3.802 -20.890 1.00 91.81 75 ASP A N 1
ATOM 622 C CA . ASP A 1 75 ? 10.053 -2.379 -21.123 1.00 91.81 75 ASP A CA 1
ATOM 623 C C . ASP A 1 75 ? 9.304 -1.429 -20.171 1.00 91.81 75 ASP A C 1
ATOM 625 O O . ASP A 1 75 ? 9.350 -0.198 -20.318 1.00 91.81 75 ASP A O 1
ATOM 629 N N . TYR A 1 76 ? 8.574 -1.965 -19.184 1.00 93.06 76 TYR A N 1
ATOM 630 C CA . TYR A 1 76 ? 7.809 -1.138 -18.263 1.00 93.06 76 TYR A CA 1
ATOM 631 C C . TYR A 1 76 ? 8.728 -0.222 -17.450 1.00 93.06 76 TYR A C 1
ATOM 633 O O . TYR A 1 76 ? 9.539 -0.649 -16.628 1.00 93.06 76 TYR A O 1
ATOM 641 N N . LYS A 1 77 ? 8.523 1.088 -17.611 1.00 91.38 77 LYS A N 1
ATOM 642 C CA . LYS A 1 77 ? 9.243 2.116 -16.861 1.00 91.38 77 LYS A CA 1
ATOM 643 C C . LYS A 1 77 ? 8.283 3.023 -16.117 1.00 91.38 77 LYS A C 1
ATOM 645 O O . LYS A 1 77 ? 7.435 3.694 -16.707 1.00 91.38 77 LYS A O 1
ATOM 650 N N . TYR A 1 78 ? 8.483 3.133 -14.806 1.00 93.38 78 TYR A N 1
ATOM 651 C CA . TYR A 1 78 ? 7.704 4.048 -13.988 1.00 93.38 78 TYR A CA 1
ATOM 652 C C . TYR A 1 78 ? 8.016 5.513 -14.335 1.00 93.38 78 TYR A C 1
ATOM 654 O O . TYR A 1 78 ? 9.119 6.006 -14.099 1.00 93.38 78 TYR A O 1
ATOM 662 N N . ARG A 1 79 ? 7.017 6.224 -14.872 1.00 91.06 79 ARG A N 1
ATOM 663 C CA . ARG A 1 79 ? 7.089 7.654 -15.202 1.00 91.06 79 ARG A CA 1
ATOM 664 C C . ARG A 1 79 ? 6.007 8.424 -14.434 1.00 91.06 79 ARG A C 1
ATOM 666 O O . ARG A 1 79 ? 4.876 8.530 -14.911 1.00 91.06 79 ARG A O 1
ATOM 673 N N . PRO A 1 80 ? 6.299 8.935 -13.222 1.00 90.25 80 PRO A N 1
ATOM 674 C CA . PRO A 1 80 ? 5.342 9.743 -12.480 1.00 90.25 80 PRO A CA 1
ATOM 675 C C . PRO A 1 80 ? 4.920 10.974 -13.287 1.00 90.25 80 PRO A C 1
ATOM 677 O O . PRO A 1 80 ? 5.753 11.795 -13.671 1.00 90.25 80 PRO A O 1
ATOM 680 N N . ARG A 1 81 ? 3.613 11.138 -13.509 1.00 89.00 81 ARG A N 1
ATOM 681 C CA . ARG A 1 81 ? 3.073 12.331 -14.164 1.00 89.00 81 ARG A CA 1
ATOM 682 C C . ARG A 1 81 ? 2.958 13.470 -13.155 1.00 89.00 81 ARG A C 1
ATOM 684 O O . ARG A 1 81 ? 2.146 13.402 -12.233 1.00 89.00 81 ARG A O 1
ATOM 691 N N . ARG A 1 82 ? 3.735 14.538 -13.341 1.00 87.31 82 ARG A N 1
ATOM 692 C CA . ARG A 1 82 ? 3.541 15.793 -12.603 1.00 87.31 82 ARG A CA 1
ATOM 693 C C . ARG A 1 82 ? 2.349 16.529 -13.205 1.00 87.31 82 ARG A C 1
ATOM 695 O O . ARG A 1 82 ? 2.325 16.785 -14.405 1.00 87.31 82 ARG A O 1
ATOM 702 N N . LYS A 1 83 ? 1.345 16.845 -12.387 1.00 84.31 83 LYS A N 1
ATOM 703 C CA . LYS A 1 83 ? 0.302 17.793 -12.790 1.00 84.31 83 LYS A CA 1
ATOM 704 C C . LYS A 1 83 ? 0.858 19.211 -12.596 1.00 84.31 83 LYS A C 1
ATOM 706 O O . LYS A 1 83 ? 1.433 19.457 -11.532 1.00 84.31 83 LYS A O 1
ATOM 711 N N . PRO A 1 84 ? 0.725 20.123 -13.575 1.00 84.75 84 PRO A N 1
ATOM 712 C CA . PRO A 1 84 ? 1.061 21.524 -13.357 1.00 84.75 84 PRO A CA 1
ATOM 713 C C . PRO A 1 84 ? 0.211 22.054 -12.197 1.00 84.75 84 PRO A C 1
ATOM 715 O O . PRO A 1 84 ? -0.996 21.807 -12.139 1.00 84.75 84 PRO A O 1
ATOM 718 N N . LYS A 1 85 ? 0.849 22.720 -11.229 1.00 76.31 85 LYS A N 1
ATOM 719 C CA . LYS A 1 85 ? 0.127 23.396 -10.149 1.00 76.31 85 LYS A CA 1
ATOM 720 C C . LYS A 1 85 ? -0.589 24.589 -10.780 1.00 76.31 85 LYS A C 1
ATOM 722 O O . LYS A 1 85 ? 0.078 25.527 -11.199 1.00 76.31 85 LYS A O 1
ATOM 727 N N . SER A 1 86 ? -1.917 24.547 -10.867 1.00 69.56 86 SER A N 1
ATOM 728 C CA . SER A 1 86 ? -2.689 25.760 -11.143 1.00 69.56 86 SER A CA 1
ATOM 729 C C . SER A 1 86 ? -2.413 26.747 -10.008 1.00 69.56 86 SER A C 1
ATOM 731 O O . SER A 1 86 ? -2.751 26.470 -8.858 1.00 69.56 86 SER A O 1
ATOM 733 N N . LEU A 1 87 ? -1.755 27.866 -10.318 1.00 64.44 87 LEU A N 1
ATOM 734 C CA . LEU A 1 87 ? -1.562 28.982 -9.387 1.00 64.44 87 LEU A CA 1
ATOM 735 C C . LEU A 1 87 ? -2.843 29.818 -9.210 1.00 64.44 87 LEU A C 1
ATOM 737 O O . LEU A 1 87 ? -2.858 30.762 -8.431 1.00 64.44 87 LEU A O 1
ATOM 741 N N . LEU A 1 88 ? -3.939 29.448 -9.876 1.00 61.94 88 LEU A N 1
ATOM 742 C CA . LEU A 1 88 ? -5.192 30.194 -9.902 1.00 61.94 88 LEU A CA 1
ATOM 743 C C . LEU A 1 88 ? -6.263 29.459 -9.092 1.00 61.94 88 LEU A C 1
ATOM 745 O O . LEU A 1 88 ? -7.169 28.864 -9.666 1.00 61.94 88 LEU A O 1
ATOM 749 N N . LYS A 1 89 ? -6.083 29.415 -7.766 1.00 57.41 89 LYS A N 1
ATOM 750 C CA . LYS A 1 89 ? -7.141 29.498 -6.733 1.00 57.41 89 LYS A CA 1
ATOM 751 C C . LYS A 1 89 ? -6.484 29.403 -5.353 1.00 57.41 89 LYS A C 1
ATOM 753 O O . LYS A 1 89 ? -6.538 28.374 -4.679 1.00 57.41 89 LYS A O 1
ATOM 758 N N . LYS A 1 90 ? -5.789 30.464 -4.948 1.00 51.12 90 LYS A N 1
ATOM 759 C CA . LYS A 1 90 ? -5.394 30.657 -3.550 1.00 51.12 90 LYS A CA 1
ATOM 760 C C . LYS A 1 90 ? -5.991 31.972 -3.081 1.00 51.12 90 LYS A C 1
ATOM 762 O O . LYS A 1 90 ? -5.267 32.929 -2.843 1.00 51.12 90 LYS A O 1
ATOM 767 N N . ASP A 1 91 ? -7.309 31.977 -2.914 1.00 55.31 91 ASP A N 1
ATOM 768 C CA . ASP A 1 91 ? -7.927 32.908 -1.980 1.00 55.31 91 ASP A CA 1
ATOM 769 C C . ASP A 1 91 ? -7.423 32.515 -0.585 1.00 55.31 91 ASP A C 1
ATOM 771 O O . ASP A 1 91 ? -7.786 31.494 0.002 1.00 55.31 91 ASP A O 1
ATOM 775 N N . ASN A 1 92 ? -6.381 33.233 -0.184 1.00 56.91 92 ASN A N 1
ATOM 776 C CA . ASN A 1 92 ? -6.068 33.663 1.166 1.00 56.91 92 ASN A CA 1
ATOM 777 C C . ASN A 1 92 ? -6.443 32.716 2.327 1.00 56.91 92 ASN A C 1
ATOM 779 O O . ASN A 1 92 ? -7.322 33.011 3.127 1.00 56.91 92 ASN A O 1
ATOM 783 N N . LYS A 1 93 ? -5.727 31.592 2.475 1.00 56.22 93 LYS A N 1
ATOM 784 C CA . LYS A 1 93 ? -5.804 30.757 3.699 1.00 56.22 93 LYS A CA 1
ATOM 785 C C . LYS A 1 93 ? -4.468 30.435 4.372 1.00 56.22 93 LYS A C 1
ATOM 787 O O . LYS A 1 93 ? -4.431 29.668 5.322 1.00 56.22 93 LYS A O 1
ATOM 792 N N . TYR A 1 94 ? -3.372 31.009 3.873 1.00 49.56 94 TYR A N 1
ATOM 793 C CA . TYR A 1 94 ? -2.044 30.916 4.491 1.00 49.56 94 TYR A CA 1
ATOM 794 C C . TYR A 1 94 ? -1.262 32.204 4.210 1.00 49.56 94 TYR A C 1
ATOM 796 O O . TYR A 1 94 ? -0.280 32.181 3.465 1.00 49.56 94 TYR A O 1
ATOM 804 N N . ALA A 1 95 ? -1.746 33.326 4.738 1.00 53.28 95 ALA A N 1
ATOM 805 C CA . ALA A 1 95 ? -0.878 34.449 5.058 1.00 53.28 95 ALA A CA 1
ATOM 806 C C . ALA A 1 95 ? -0.287 34.136 6.439 1.00 53.28 95 ALA A C 1
ATOM 808 O O . ALA A 1 95 ? -1.026 33.996 7.410 1.00 53.28 95 ALA A O 1
ATOM 809 N N . PHE A 1 96 ? 1.025 33.917 6.510 1.00 55.84 96 PHE A N 1
ATOM 810 C CA . PHE A 1 96 ? 1.723 33.885 7.792 1.00 55.84 96 PHE A CA 1
ATOM 811 C C . PHE A 1 96 ? 1.653 35.304 8.377 1.00 55.84 96 PHE A C 1
ATOM 813 O O . PHE A 1 96 ? 2.067 36.230 7.675 1.00 55.84 96 PHE A O 1
ATOM 820 N N . PRO A 1 97 ? 1.134 35.517 9.599 1.00 57.00 97 PRO A N 1
ATOM 821 C CA . PRO A 1 97 ? 1.206 36.828 10.218 1.00 57.00 97 PRO A CA 1
ATOM 822 C C . PRO A 1 97 ? 2.672 37.075 10.579 1.00 57.00 97 PRO A C 1
ATOM 824 O O . PRO A 1 97 ? 3.235 36.401 11.442 1.00 57.00 97 PRO A O 1
ATOM 827 N N . LEU A 1 98 ? 3.318 37.995 9.866 1.00 55.19 98 LEU A N 1
ATOM 828 C CA . LEU A 1 98 ? 4.598 38.541 10.301 1.00 55.19 98 LEU A CA 1
ATOM 829 C C . LEU A 1 98 ? 4.334 39.378 11.563 1.00 55.19 98 LEU A C 1
ATOM 831 O O . LEU A 1 98 ? 3.398 40.182 11.551 1.00 55.19 98 LEU A O 1
ATOM 835 N N . PRO A 1 99 ? 5.106 39.206 12.649 1.00 50.12 99 PRO A N 1
ATOM 836 C CA . PRO A 1 99 ? 4.957 40.037 13.833 1.00 50.12 99 PRO A CA 1
ATOM 837 C C . PRO A 1 99 ? 5.412 41.458 13.485 1.00 50.12 99 PRO A C 1
ATOM 839 O O . PRO A 1 99 ? 6.594 41.709 13.259 1.00 50.12 99 PRO A O 1
ATOM 842 N N . VAL A 1 100 ? 4.457 42.383 13.397 1.00 52.06 100 VAL A N 1
ATOM 843 C CA . VAL A 1 100 ? 4.732 43.819 13.308 1.00 52.06 100 VAL A CA 1
ATOM 844 C C . VAL A 1 100 ? 5.251 44.266 14.672 1.00 52.06 100 VAL A C 1
ATOM 846 O O . VAL A 1 100 ? 4.532 44.209 15.667 1.00 52.06 100 VAL A O 1
ATOM 849 N N . ILE A 1 101 ? 6.517 44.675 14.717 1.00 52.34 101 ILE A N 1
ATOM 850 C CA . ILE A 1 101 ? 7.111 45.341 15.877 1.00 52.34 101 ILE A CA 1
ATOM 851 C C . ILE A 1 101 ? 6.544 46.771 15.906 1.00 52.34 101 ILE A C 1
ATOM 853 O O . ILE A 1 101 ? 6.616 47.454 14.882 1.00 52.34 101 ILE A O 1
ATOM 857 N N . PRO A 1 102 ? 5.968 47.248 17.021 1.00 42.41 102 PRO A N 1
ATOM 858 C CA . PRO A 1 102 ? 5.447 48.602 17.092 1.00 42.41 102 PRO A CA 1
ATOM 859 C C . PRO A 1 102 ? 6.615 49.564 17.340 1.00 42.41 102 PRO A C 1
ATOM 861 O O . PRO A 1 102 ? 7.153 49.625 18.444 1.00 42.41 102 PRO A O 1
ATOM 864 N N . THR A 1 103 ? 7.031 50.315 16.320 1.00 45.06 103 THR A N 1
ATOM 865 C CA . THR A 1 103 ? 7.919 51.466 16.522 1.00 45.06 103 THR A CA 1
ATOM 866 C C . THR A 1 103 ? 7.058 52.697 16.762 1.00 45.06 103 THR A C 1
ATOM 868 O O . THR A 1 103 ? 6.279 53.122 15.909 1.00 45.06 103 THR A O 1
ATOM 871 N N . MET A 1 104 ? 7.180 53.223 17.973 1.00 39.59 104 MET A N 1
ATOM 872 C CA . MET A 1 104 ? 6.598 54.477 18.414 1.00 39.59 104 MET A CA 1
ATOM 873 C C . MET A 1 104 ? 7.215 55.635 17.588 1.00 39.59 104 MET A C 1
ATOM 875 O O . MET A 1 104 ? 8.429 55.687 17.411 1.00 39.59 104 MET A O 1
ATOM 879 N N . ASN A 1 105 ? 6.355 56.505 17.046 1.00 44.59 105 ASN A N 1
ATOM 880 C CA . ASN A 1 105 ? 6.527 57.953 16.816 1.00 44.59 105 ASN A CA 1
ATOM 881 C C . ASN A 1 105 ? 7.949 58.581 16.783 1.00 44.59 105 ASN A C 1
ATOM 883 O O . ASN A 1 105 ? 8.558 58.759 17.827 1.00 44.59 105 ASN A O 1
ATOM 887 N N . ALA A 1 106 ? 8.376 59.105 15.619 1.00 38.62 106 ALA A N 1
ATOM 888 C CA . ALA A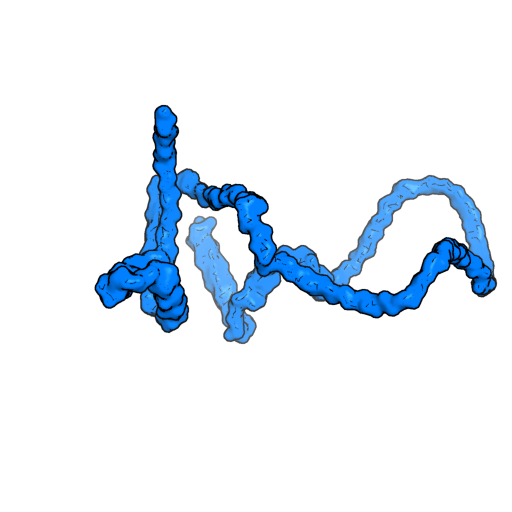 1 106 ? 9.021 60.431 15.474 1.00 38.62 106 ALA A CA 1
ATOM 889 C C . ALA A 1 106 ? 9.554 60.683 14.044 1.00 38.62 106 ALA A C 1
ATOM 891 O O . ALA A 1 106 ? 10.384 59.944 13.529 1.00 38.62 106 ALA A O 1
ATOM 892 N N . THR A 1 107 ? 9.033 61.751 13.436 1.00 38.72 107 THR A N 1
ATOM 893 C CA . THR A 1 107 ? 9.761 62.876 12.815 1.00 38.72 107 THR A CA 1
ATOM 894 C C . THR A 1 107 ? 10.942 62.622 11.857 1.00 38.72 107 THR A C 1
ATOM 896 O O . THR A 1 107 ? 11.983 62.095 12.223 1.00 38.72 107 THR A O 1
ATOM 899 N N . PHE A 1 108 ? 10.767 63.141 10.633 1.00 42.84 108 PHE A N 1
ATOM 900 C CA . PHE A 1 108 ? 11.768 63.559 9.639 1.00 42.84 108 PHE A CA 1
ATOM 901 C C . PHE A 1 108 ? 13.219 63.715 10.142 1.00 42.84 108 PHE A C 1
ATOM 903 O O . PHE A 1 108 ? 13.473 64.503 11.050 1.00 42.84 108 PHE A O 1
ATOM 910 N N . GLY A 1 109 ? 14.183 63.098 9.444 1.00 38.09 109 GLY A N 1
ATOM 911 C CA . GLY A 1 109 ? 15.598 63.467 9.569 1.00 38.09 109 GLY A CA 1
ATOM 912 C C . GLY A 1 109 ? 16.596 62.423 9.061 1.00 38.09 109 GLY A C 1
ATOM 913 O O . GLY A 1 109 ? 16.810 61.401 9.696 1.00 38.09 109 GLY A O 1
ATOM 914 N N . THR A 1 110 ? 17.191 62.710 7.903 1.00 41.72 110 THR A N 1
ATOM 915 C CA . THR A 1 110 ? 18.586 62.472 7.477 1.00 41.72 110 THR A CA 1
ATOM 916 C C . THR A 1 110 ? 19.417 61.403 8.219 1.00 41.72 110 THR A C 1
ATOM 918 O O . THR A 1 110 ? 19.822 61.587 9.362 1.00 41.72 110 THR A O 1
ATOM 921 N N . MET A 1 111 ? 19.790 60.330 7.511 1.00 44.25 111 MET A N 1
ATOM 922 C CA . MET A 1 111 ? 20.802 59.351 7.947 1.00 44.25 111 MET A CA 1
ATOM 923 C C . MET A 1 111 ? 22.225 59.941 7.864 1.00 44.25 111 MET A C 1
ATOM 925 O O . MET A 1 111 ? 22.581 60.443 6.795 1.00 44.25 111 MET A O 1
ATOM 929 N N . PRO A 1 112 ? 23.080 59.829 8.902 1.00 46.59 112 PRO A N 1
ATOM 930 C CA . PRO A 1 112 ? 24.502 60.104 8.771 1.00 46.59 112 PRO A CA 1
ATOM 931 C C . PRO A 1 112 ? 25.317 58.829 8.495 1.00 46.59 112 PRO A C 1
ATOM 933 O O . PRO A 1 112 ? 25.124 57.775 9.100 1.00 46.59 112 PRO A O 1
ATOM 936 N N . SER A 1 113 ? 26.259 58.983 7.566 1.00 43.28 113 SER A N 1
ATOM 937 C CA . SER A 1 113 ? 27.342 58.061 7.220 1.00 43.28 113 SER A CA 1
ATOM 938 C C . SER A 1 113 ? 28.364 57.958 8.357 1.00 43.28 113 SER A C 1
ATOM 940 O O . SER A 1 113 ? 28.816 58.985 8.857 1.00 43.28 113 SER A O 1
ATOM 942 N N . PHE A 1 114 ? 28.791 56.743 8.712 1.00 40.31 114 PHE A N 1
ATOM 943 C CA . PHE A 1 114 ? 29.904 56.513 9.639 1.00 40.31 114 PHE A CA 1
ATOM 944 C C . PHE A 1 114 ? 31.067 55.795 8.936 1.00 40.31 114 PHE A C 1
ATOM 946 O O . PHE A 1 114 ? 30.956 54.632 8.552 1.00 40.31 114 PHE A O 1
ATOM 953 N N . SER A 1 115 ? 32.185 56.515 8.797 1.00 39.38 115 SER A N 1
ATOM 954 C CA . SER A 1 115 ? 33.532 55.989 8.522 1.00 39.38 115 SER A CA 1
ATOM 955 C C . SER A 1 115 ? 34.187 55.500 9.821 1.00 39.38 115 SER A C 1
ATOM 957 O O . SER A 1 115 ? 34.029 56.173 10.841 1.00 39.38 115 SER A O 1
ATOM 959 N N . PRO A 1 116 ? 34.997 54.424 9.815 1.00 45.59 116 PRO A N 1
ATOM 960 C CA . PRO A 1 116 ? 35.842 54.079 10.951 1.00 45.59 116 PRO A CA 1
ATOM 961 C C . PRO A 1 116 ? 37.282 54.576 10.736 1.00 45.59 116 PRO A C 1
ATOM 963 O O . PRO A 1 116 ? 37.920 54.240 9.739 1.00 45.59 116 PRO A O 1
ATOM 966 N N . SER A 1 117 ? 37.797 55.361 11.688 1.00 34.12 117 SER A N 1
ATOM 967 C CA . SER A 1 117 ? 39.215 55.738 11.777 1.00 34.12 117 SER A CA 1
ATOM 968 C C . SER A 1 117 ? 39.964 54.814 12.741 1.00 34.12 117 SER A C 1
ATOM 970 O O . SER A 1 117 ? 39.419 54.376 13.752 1.00 34.12 117 SER A O 1
ATOM 972 N N . ALA A 1 118 ? 41.213 54.525 12.383 1.00 38.41 118 ALA A N 1
ATOM 973 C CA . ALA A 1 118 ? 42.158 53.637 13.053 1.00 38.41 118 ALA A CA 1
ATOM 974 C C . ALA A 1 118 ? 42.783 54.240 14.323 1.00 38.41 118 ALA A C 1
ATOM 976 O O . ALA A 1 118 ? 42.837 55.463 14.442 1.00 38.41 118 ALA A O 1
ATOM 977 N N . GLN A 1 119 ? 43.338 53.373 15.186 1.00 30.97 119 GLN A N 1
ATOM 978 C CA . GLN A 1 119 ? 44.687 53.467 15.786 1.00 30.97 119 GLN A CA 1
ATOM 979 C C . GLN A 1 119 ? 44.884 52.376 16.855 1.00 30.97 119 GLN A C 1
ATOM 981 O O . GLN A 1 119 ? 44.024 52.222 17.716 1.00 30.97 119 GLN A O 1
ATOM 986 N N . THR A 1 120 ? 45.994 51.623 16.800 1.00 32.81 120 THR A N 1
ATOM 987 C CA . THR A 1 120 ? 46.992 51.447 17.886 1.00 32.81 120 THR A CA 1
ATOM 988 C C . THR A 1 120 ? 48.188 50.615 17.360 1.00 32.81 120 THR A C 1
ATOM 990 O O . THR A 1 120 ? 48.014 49.583 16.719 1.00 32.81 120 THR A O 1
ATOM 993 N N . GLU A 1 121 ? 49.373 51.172 17.610 1.00 32.44 121 GLU A N 1
ATOM 994 C CA . GLU A 1 121 ? 50.794 50.810 17.408 1.00 32.44 121 GLU A CA 1
ATOM 995 C C . GLU A 1 121 ? 51.249 49.407 17.893 1.00 32.44 121 GLU A C 1
ATOM 997 O O . GLU A 1 121 ? 50.485 48.745 18.583 1.00 32.44 121 GLU A O 1
ATOM 1002 N N . SER A 1 122 ? 52.480 48.880 17.736 1.00 34.31 122 SER A N 1
ATOM 1003 C CA . SER A 1 122 ? 53.704 49.002 16.896 1.00 34.31 122 SER A CA 1
ATOM 1004 C C . SER A 1 122 ? 54.681 47.864 17.353 1.00 34.31 122 SER A C 1
ATOM 1006 O O . SER A 1 122 ? 54.338 47.161 18.301 1.00 34.31 122 SER A O 1
ATOM 1008 N N . ILE A 1 123 ? 55.887 47.722 16.741 1.00 31.64 123 ILE A N 1
ATOM 1009 C CA . ILE A 1 123 ? 57.088 46.924 17.188 1.00 31.64 123 ILE A CA 1
ATOM 1010 C C . ILE A 1 123 ? 57.069 45.422 16.760 1.00 31.64 123 ILE A C 1
ATOM 1012 O O . ILE A 1 123 ? 56.140 44.711 17.107 1.00 31.64 123 ILE A O 1
ATOM 1016 N N . LEU A 1 124 ? 58.010 44.801 16.013 1.00 30.30 124 LEU A N 1
ATOM 1017 C CA . LEU A 1 124 ? 59.419 45.041 15.622 1.00 30.30 124 LEU A CA 1
ATOM 1018 C C . LEU A 1 124 ? 59.817 44.145 14.404 1.00 30.30 124 LEU A C 1
ATOM 1020 O O . LEU A 1 124 ? 59.331 43.025 14.307 1.00 30.30 124 LEU A O 1
ATOM 1024 N N . THR A 1 125 ? 60.716 44.664 13.542 1.00 30.53 125 THR A N 1
ATOM 1025 C CA . THR A 1 125 ? 61.854 44.038 12.786 1.00 30.53 125 THR A CA 1
ATOM 1026 C C . THR A 1 125 ? 61.771 42.577 12.293 1.00 30.53 125 THR A C 1
ATOM 1028 O O . THR A 1 125 ? 61.399 41.695 13.046 1.00 30.53 125 THR A O 1
ATOM 1031 N N . SER A 1 126 ? 62.265 42.157 11.125 1.00 34.72 126 SER A N 1
ATOM 1032 C CA . SER A 1 126 ? 63.203 42.707 10.137 1.00 34.72 126 SER A CA 1
ATOM 1033 C C . SER A 1 126 ? 63.302 41.728 8.943 1.00 34.72 126 SER A C 1
ATOM 1035 O O . SER A 1 126 ? 62.916 40.567 9.047 1.00 34.72 126 SER A O 1
ATOM 1037 N N . ASN A 1 127 ? 63.937 42.208 7.868 1.00 32.56 127 ASN A N 1
ATOM 1038 C CA . ASN A 1 127 ? 64.708 41.465 6.860 1.00 32.56 127 ASN A CA 1
ATOM 1039 C C . ASN A 1 127 ? 64.046 41.014 5.540 1.00 32.56 127 ASN A C 1
ATOM 1041 O O . ASN A 1 127 ? 63.249 40.089 5.472 1.00 32.56 127 ASN A O 1
ATOM 1045 N N . PHE A 1 128 ? 64.600 41.637 4.489 1.00 29.73 128 PHE A N 1
ATOM 1046 C CA . PHE A 1 128 ? 65.032 41.069 3.208 1.00 29.73 128 PHE A CA 1
ATOM 1047 C C . PHE A 1 128 ? 63.974 40.633 2.180 1.00 29.73 128 PHE A C 1
ATOM 1049 O O . PHE A 1 128 ? 63.438 39.537 2.218 1.00 29.73 128 PHE A O 1
ATOM 1056 N N . GLY A 1 129 ? 63.791 41.500 1.178 1.00 30.77 129 GLY A N 1
ATOM 1057 C CA . GLY A 1 129 ? 64.417 41.268 -0.128 1.00 30.77 129 GLY A CA 1
ATOM 1058 C C . GLY A 1 129 ? 63.781 40.243 -1.077 1.00 30.77 129 GLY A C 1
ATOM 1059 O O . GLY A 1 129 ? 63.734 39.054 -0.807 1.00 30.77 129 GLY A O 1
ATOM 1060 N N . GLU A 1 130 ? 63.501 40.745 -2.282 1.00 33.69 130 GLU A N 1
ATOM 1061 C CA . GLU A 1 130 ? 63.677 40.045 -3.564 1.00 33.69 130 GLU A CA 1
ATOM 1062 C C . GLU A 1 130 ? 62.519 39.223 -4.170 1.00 33.69 130 GLU A C 1
ATOM 1064 O O . GLU A 1 130 ? 62.285 38.048 -3.922 1.00 33.69 130 GLU A O 1
ATOM 1069 N N . LYS A 1 131 ? 61.812 39.913 -5.073 1.00 35.06 131 LYS A N 1
ATOM 1070 C CA . LYS A 1 131 ? 61.586 39.560 -6.485 1.00 35.06 131 LYS A CA 1
ATOM 1071 C C . LYS A 1 131 ? 61.546 38.065 -6.886 1.00 35.06 131 LYS A C 1
ATOM 1073 O O . LYS A 1 131 ? 62.559 37.388 -6.977 1.00 35.06 131 LYS A O 1
ATOM 1078 N N . ALA A 1 132 ? 60.395 37.750 -7.487 1.00 36.84 132 ALA A N 1
ATOM 1079 C CA . ALA A 1 132 ? 60.231 37.026 -8.753 1.00 36.84 132 ALA A CA 1
ATOM 1080 C C . ALA A 1 132 ? 60.054 35.491 -8.747 1.00 36.84 132 ALA A C 1
ATOM 1082 O O . ALA A 1 132 ? 60.894 34.726 -8.302 1.00 36.84 132 ALA A O 1
ATOM 1083 N N . ARG A 1 133 ? 58.998 35.111 -9.488 1.00 39.91 133 ARG A N 1
ATOM 1084 C CA . ARG A 1 133 ? 58.746 33.850 -10.212 1.00 39.91 133 ARG A CA 1
ATOM 1085 C C . ARG A 1 133 ? 58.466 32.589 -9.390 1.00 39.91 133 ARG A C 1
ATOM 1087 O O . ARG A 1 133 ? 59.320 32.050 -8.707 1.00 39.91 133 ARG A O 1
ATOM 1094 N N . GLY A 1 134 ? 57.296 32.013 -9.660 1.00 33.91 134 GLY A N 1
ATOM 1095 C CA . GLY A 1 134 ? 57.051 30.591 -9.447 1.00 33.91 134 GLY A CA 1
ATOM 1096 C C . GLY A 1 134 ? 55.572 30.273 -9.314 1.00 33.91 134 GLY A C 1
ATOM 1097 O O . GLY A 1 134 ? 55.005 30.404 -8.237 1.00 33.91 134 GLY A O 1
ATOM 1098 N N . PHE A 1 135 ? 54.948 29.824 -10.402 1.00 47.94 135 PHE A N 1
ATOM 1099 C CA . PHE A 1 135 ? 53.709 29.056 -10.322 1.00 47.94 135 PHE A CA 1
ATOM 1100 C C . PHE A 1 135 ? 53.995 27.768 -9.536 1.00 47.94 135 PHE A C 1
ATOM 1102 O O . PHE A 1 135 ? 54.542 26.816 -10.084 1.00 47.94 135 PHE A O 1
ATOM 1109 N N . PHE A 1 136 ? 53.637 27.745 -8.255 1.00 37.88 136 PHE A N 1
ATOM 1110 C CA . PHE A 1 136 ? 53.596 26.539 -7.434 1.00 37.88 136 PHE A CA 1
ATOM 1111 C C . PHE A 1 136 ? 52.172 26.371 -6.906 1.00 37.88 136 PHE A C 1
ATOM 1113 O O . PHE A 1 136 ? 51.665 27.209 -6.163 1.00 37.88 136 PHE A O 1
ATOM 1120 N N . TYR A 1 137 ? 51.510 25.285 -7.301 1.00 35.88 137 TYR A N 1
ATOM 1121 C CA . TYR A 1 137 ? 50.275 24.852 -6.653 1.00 35.88 137 TYR A CA 1
ATOM 1122 C C . TYR A 1 137 ? 50.617 24.361 -5.237 1.00 35.88 137 TYR A C 1
ATOM 1124 O O . TYR A 1 137 ? 51.449 23.458 -5.111 1.00 35.88 137 TYR A O 1
ATOM 1132 N N . PRO A 1 138 ? 50.000 24.892 -4.166 1.00 46.97 138 PRO A N 1
ATOM 1133 C CA . PRO A 1 138 ? 50.246 24.373 -2.832 1.00 46.97 138 PRO A CA 1
ATOM 1134 C C . PRO A 1 138 ? 49.565 23.009 -2.682 1.00 46.97 138 PRO A C 1
ATOM 1136 O O . PRO A 1 138 ? 48.346 22.878 -2.817 1.00 46.97 138 PRO A O 1
ATOM 1139 N N . GLN A 1 139 ? 50.360 21.984 -2.379 1.00 41.50 139 GLN A N 1
ATOM 1140 C CA . GLN A 1 139 ? 49.843 20.711 -1.891 1.00 41.50 139 GLN A CA 1
ATOM 1141 C C . GLN A 1 139 ? 49.174 20.928 -0.530 1.00 41.50 139 GLN A C 1
ATOM 1143 O O . GLN A 1 139 ? 49.738 21.554 0.368 1.00 41.50 139 GLN A O 1
ATOM 1148 N N . ARG A 1 140 ? 47.950 20.417 -0.376 1.00 44.53 140 ARG A N 1
ATOM 1149 C CA . ARG A 1 140 ? 47.169 20.541 0.862 1.00 44.53 140 ARG A CA 1
ATOM 1150 C C . ARG A 1 140 ? 47.667 19.512 1.899 1.00 44.53 140 ARG A C 1
ATOM 1152 O O . ARG A 1 140 ? 47.773 18.336 1.545 1.00 44.53 140 ARG A O 1
ATOM 1159 N N . PRO A 1 141 ? 47.923 19.884 3.169 1.00 44.31 141 PRO A N 1
ATOM 1160 C CA . PRO A 1 141 ? 48.306 18.926 4.207 1.00 44.31 141 PRO A CA 1
ATOM 1161 C C . PRO A 1 141 ? 47.174 17.928 4.483 1.00 44.31 141 PRO A C 1
ATOM 1163 O O . PRO A 1 141 ? 46.008 18.316 4.605 1.00 44.31 141 PRO A O 1
ATOM 1166 N N . ARG A 1 142 ? 47.508 16.637 4.608 1.00 54.34 142 ARG A N 1
ATOM 1167 C CA . ARG A 1 142 ? 46.572 15.586 5.037 1.00 54.34 142 ARG A CA 1
ATOM 1168 C C . ARG A 1 142 ? 46.224 15.761 6.517 1.00 54.34 142 ARG A C 1
ATOM 1170 O O . ARG A 1 142 ? 46.848 15.155 7.378 1.00 54.34 142 ARG A O 1
ATOM 1177 N N . HIS A 1 143 ? 45.189 16.546 6.798 1.00 53.78 143 HIS A N 1
ATOM 1178 C CA . HIS A 1 143 ? 44.447 16.447 8.051 1.00 53.78 143 HIS A CA 1
ATOM 1179 C C . HIS A 1 143 ? 43.318 15.431 7.881 1.00 53.78 143 HIS A C 1
ATOM 1181 O O . HIS A 1 143 ? 42.450 15.587 7.022 1.00 53.78 143 HIS A O 1
ATOM 1187 N N . THR A 1 144 ? 43.324 14.382 8.701 1.00 57.19 144 THR A N 1
ATOM 1188 C CA . THR A 1 144 ? 42.180 13.480 8.839 1.00 57.19 144 THR A CA 1
ATOM 1189 C C . THR A 1 144 ? 40.990 14.273 9.394 1.00 57.19 144 THR A C 1
ATOM 1191 O O . THR A 1 144 ? 41.123 14.886 10.457 1.00 57.19 144 THR A O 1
ATOM 1194 N N . PRO A 1 145 ? 39.834 14.308 8.712 1.00 55.44 145 PRO A N 1
ATOM 1195 C CA . PRO A 1 145 ? 38.670 15.023 9.216 1.00 55.44 145 PRO A CA 1
ATOM 1196 C C . PRO A 1 145 ? 38.091 14.319 10.453 1.00 55.44 145 PRO A C 1
ATOM 1198 O O . PRO A 1 145 ? 37.919 13.103 10.461 1.00 55.44 145 PRO A O 1
ATOM 1201 N N . SER A 1 146 ? 37.758 15.098 11.486 1.00 66.62 146 SER A N 1
ATOM 1202 C CA . SER A 1 146 ? 37.000 14.637 12.660 1.00 66.62 146 SER A CA 1
ATOM 1203 C C . SER A 1 146 ? 35.655 14.007 12.252 1.00 66.62 146 SER A C 1
ATOM 1205 O O . SER A 1 146 ? 35.069 14.392 11.236 1.00 66.62 146 SER A O 1
ATOM 1207 N N . ILE A 1 147 ? 35.141 13.062 13.056 1.00 59.69 147 ILE A N 1
ATOM 1208 C CA . ILE A 1 147 ? 33.900 12.290 12.813 1.00 59.69 147 ILE A CA 1
ATOM 1209 C C . ILE A 1 147 ? 32.712 13.195 12.438 1.00 59.69 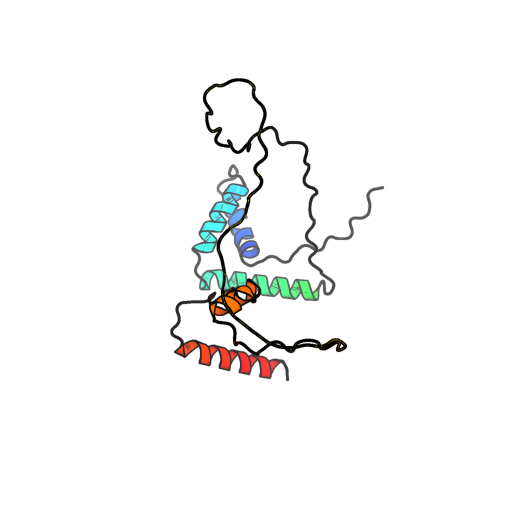147 ILE A C 1
ATOM 1211 O O . ILE A 1 147 ? 31.937 12.872 11.535 1.00 59.69 147 ILE A O 1
ATOM 1215 N N . HIS A 1 148 ? 32.607 14.378 13.046 1.00 56.34 148 HIS A N 1
ATOM 1216 C CA . HIS A 1 148 ? 31.540 15.338 12.745 1.00 56.34 148 HIS A CA 1
ATOM 1217 C C . HIS A 1 148 ? 31.615 15.939 11.331 1.00 56.34 148 HIS A C 1
ATOM 1219 O O . HIS A 1 148 ? 30.588 16.315 10.761 1.00 56.34 148 HIS A O 1
ATOM 1225 N N . THR A 1 149 ? 32.804 16.000 10.733 1.00 59.91 149 THR A N 1
ATOM 1226 C CA . THR A 1 149 ? 33.010 16.499 9.367 1.00 59.91 149 THR A CA 1
ATOM 1227 C C . THR A 1 149 ? 32.613 15.443 8.332 1.00 59.91 149 THR A C 1
ATOM 1229 O O . THR A 1 149 ? 31.978 15.774 7.331 1.00 59.91 149 THR A O 1
ATOM 1232 N N . LEU A 1 150 ? 32.875 14.159 8.606 1.00 55.84 150 LEU A N 1
ATOM 1233 C CA . LEU A 1 150 ? 32.426 13.044 7.758 1.00 55.84 150 LEU A CA 1
ATOM 1234 C C . LEU A 1 150 ? 30.896 12.909 7.740 1.00 55.84 150 LEU A C 1
ATOM 1236 O O . LEU A 1 150 ? 30.307 12.582 6.710 1.00 55.84 150 LEU A O 1
ATOM 1240 N N . GLN A 1 151 ? 30.231 13.276 8.837 1.00 55.91 151 GLN A N 1
ATOM 1241 C CA . GLN A 1 151 ? 28.771 13.278 8.950 1.00 55.91 151 GLN A CA 1
ATOM 1242 C C . GLN A 1 151 ? 28.083 14.304 8.027 1.00 55.91 151 GLN A C 1
ATOM 1244 O O . GLN A 1 151 ? 26.906 14.148 7.704 1.00 55.91 151 GLN A O 1
ATOM 1249 N N . ARG A 1 152 ? 28.810 15.330 7.558 1.00 57.94 152 ARG A N 1
ATOM 1250 C CA . ARG A 1 152 ? 28.309 16.328 6.594 1.00 57.94 152 ARG A CA 1
ATOM 1251 C C . ARG A 1 152 ? 28.599 15.982 5.133 1.00 57.94 152 ARG A C 1
ATOM 1253 O O . ARG A 1 152 ? 27.984 16.578 4.254 1.00 57.94 152 ARG A O 1
ATOM 1260 N N . MET A 1 153 ? 29.508 15.044 4.870 1.00 57.16 153 MET A N 1
ATOM 1261 C CA . MET A 1 153 ? 29.947 14.700 3.511 1.00 57.16 153 MET A CA 1
ATOM 1262 C C . MET A 1 153 ? 29.265 13.459 2.928 1.00 57.16 153 MET A C 1
ATOM 1264 O O . MET A 1 153 ? 29.405 13.188 1.738 1.00 57.16 153 MET A O 1
ATOM 1268 N N . LEU A 1 154 ? 28.488 12.722 3.724 1.00 60.06 154 LEU A N 1
ATOM 1269 C CA . LEU A 1 154 ? 27.757 11.558 3.237 1.00 60.06 154 LEU A CA 1
ATOM 1270 C C . LEU A 1 154 ? 26.338 11.935 2.768 1.00 60.06 154 LEU A C 1
ATOM 1272 O O . LEU A 1 154 ? 25.627 12.665 3.466 1.00 60.06 154 LEU A O 1
ATOM 1276 N N . PRO A 1 155 ? 25.872 11.418 1.614 1.00 67.12 155 PRO A N 1
ATOM 1277 C CA . PRO A 1 155 ? 24.475 11.528 1.209 1.00 67.12 155 PRO A CA 1
ATOM 1278 C C . PRO A 1 155 ? 23.545 11.054 2.334 1.00 67.12 155 PRO A C 1
ATOM 1280 O O . PRO A 1 155 ? 23.806 10.041 2.979 1.00 67.12 155 PRO A O 1
ATOM 1283 N N . LYS A 1 156 ? 22.408 11.731 2.547 1.00 55.62 156 LYS A N 1
ATOM 1284 C CA . LYS A 1 156 ? 21.437 11.406 3.622 1.00 55.62 156 LYS A CA 1
ATOM 1285 C C . LYS A 1 156 ? 20.923 9.951 3.604 1.00 55.62 156 LYS A C 1
ATOM 1287 O O . LYS A 1 156 ? 20.348 9.493 4.587 1.00 55.62 156 LYS A O 1
ATOM 1292 N N . TRP A 1 157 ? 21.129 9.227 2.503 1.00 50.66 157 TRP A N 1
ATOM 1293 C CA . TRP A 1 157 ? 20.832 7.799 2.378 1.00 50.66 157 TRP A CA 1
ATOM 1294 C C . TRP A 1 157 ? 21.858 6.900 3.086 1.00 50.66 157 TRP A C 1
ATOM 1296 O O . TRP A 1 157 ? 21.479 5.847 3.586 1.00 50.66 157 TRP A O 1
ATOM 1306 N N . THR A 1 158 ? 23.119 7.325 3.214 1.00 55.44 158 THR A N 1
ATOM 1307 C CA . THR A 1 158 ? 24.187 6.547 3.863 1.00 55.44 158 THR A CA 1
ATOM 1308 C C . THR A 1 158 ? 24.004 6.492 5.381 1.00 55.44 158 THR A C 1
ATOM 1310 O O . THR A 1 158 ? 24.130 5.434 5.985 1.00 55.44 158 THR A O 1
ATOM 1313 N N . VAL A 1 159 ? 23.585 7.599 6.004 1.00 52.53 159 VAL A N 1
ATOM 1314 C CA . VAL A 1 159 ? 23.284 7.648 7.453 1.00 52.53 159 VAL A CA 1
ATOM 1315 C C . VAL A 1 159 ? 22.087 6.751 7.809 1.00 52.53 159 VAL A C 1
ATOM 1317 O O . VAL A 1 159 ? 22.016 6.191 8.900 1.00 52.53 159 VAL A O 1
ATOM 1320 N N . ARG A 1 160 ? 21.164 6.549 6.860 1.00 55.56 160 ARG A N 1
ATOM 1321 C CA . ARG A 1 160 ? 19.960 5.726 7.035 1.00 55.56 160 ARG A CA 1
ATOM 1322 C C . ARG A 1 160 ? 20.204 4.224 6.836 1.00 55.56 160 ARG A C 1
ATOM 1324 O O . ARG A 1 160 ? 19.389 3.432 7.292 1.00 55.56 160 ARG A O 1
ATOM 1331 N N . LEU A 1 161 ? 21.316 3.843 6.203 1.00 56.84 161 LEU A N 1
ATOM 1332 C CA . LEU A 1 161 ? 21.769 2.452 6.095 1.00 56.84 161 LEU A CA 1
ATOM 1333 C C . LEU A 1 161 ? 22.509 1.977 7.354 1.00 56.84 161 LEU A C 1
ATOM 1335 O O . LEU A 1 161 ? 22.433 0.800 7.679 1.00 56.84 161 LEU A O 1
ATOM 1339 N N . ILE A 1 162 ? 23.166 2.884 8.086 1.00 55.91 162 ILE A N 1
ATOM 1340 C CA . ILE A 1 162 ? 23.961 2.530 9.277 1.00 55.91 162 ILE A CA 1
ATOM 1341 C C . ILE A 1 162 ? 23.110 2.511 10.561 1.00 55.91 162 ILE A C 1
ATOM 1343 O O . ILE A 1 162 ? 23.358 1.697 11.440 1.00 55.91 162 ILE A O 1
ATOM 1347 N N . PHE A 1 163 ? 22.074 3.352 10.666 1.00 56.91 163 PHE A N 1
ATOM 1348 C CA . PHE A 1 163 ? 21.280 3.495 11.903 1.00 56.91 163 PHE A CA 1
ATOM 1349 C C . PHE A 1 163 ? 19.789 3.147 11.747 1.00 56.91 163 PHE A C 1
ATOM 1351 O O . PHE A 1 163 ? 18.984 3.417 12.635 1.00 56.91 163 PHE A O 1
ATOM 1358 N N . GLY A 1 164 ? 19.390 2.591 10.599 1.00 53.34 164 GLY A N 1
ATOM 1359 C CA . GLY A 1 164 ? 17.981 2.415 10.237 1.00 53.34 164 GLY A CA 1
ATOM 1360 C C . GLY A 1 164 ? 17.323 1.107 10.671 1.00 53.34 164 GLY A C 1
ATOM 1361 O O . GLY A 1 164 ? 16.107 0.998 10.539 1.00 53.34 164 GLY A O 1
ATOM 1362 N N . HIS A 1 165 ? 18.073 0.124 11.167 1.00 50.25 165 HIS A N 1
ATOM 1363 C CA . HIS A 1 165 ? 17.508 -1.154 11.587 1.00 50.25 165 HIS A CA 1
ATOM 1364 C C . HIS A 1 165 ? 18.003 -1.532 12.978 1.00 50.25 165 HIS A C 1
ATOM 1366 O O . HIS A 1 165 ? 19.155 -1.896 13.162 1.00 50.25 165 HIS A O 1
ATOM 1372 N N . THR A 1 166 ? 17.054 -1.469 13.912 1.00 51.81 166 THR A N 1
ATOM 1373 C CA . THR A 1 166 ? 16.913 -2.335 15.086 1.00 51.81 166 THR A CA 1
ATOM 1374 C C . THR A 1 166 ? 18.041 -2.354 16.113 1.00 51.81 166 THR A C 1
ATOM 1376 O O . THR A 1 166 ? 19.177 -2.722 15.851 1.00 51.81 166 THR A O 1
ATOM 1379 N N . ASN A 1 167 ? 17.617 -2.066 17.340 1.00 54.44 167 ASN A N 1
ATOM 1380 C CA . ASN A 1 167 ? 18.155 -2.538 18.609 1.00 54.44 167 ASN A CA 1
ATOM 1381 C C . ASN A 1 167 ? 18.497 -4.047 18.564 1.00 54.44 167 ASN A C 1
ATOM 1383 O O . ASN A 1 167 ? 17.721 -4.888 19.005 1.00 54.44 167 ASN A O 1
ATOM 1387 N N . LEU A 1 168 ? 19.644 -4.399 17.992 1.00 54.59 168 LEU A N 1
ATOM 1388 C CA . LEU A 1 168 ? 20.240 -5.724 18.081 1.00 54.59 168 LEU A CA 1
ATOM 1389 C C . LEU A 1 168 ? 21.714 -5.519 18.402 1.00 54.59 168 LEU A C 1
ATOM 1391 O O . LEU A 1 168 ? 22.448 -4.841 17.684 1.00 54.59 168 LEU A O 1
ATOM 1395 N N . THR A 1 169 ? 22.111 -6.067 19.542 1.00 58.88 169 THR A N 1
ATOM 1396 C CA . THR A 1 169 ? 23.482 -6.098 20.039 1.00 58.88 169 THR A CA 1
ATOM 1397 C C . THR A 1 169 ? 24.440 -6.531 18.923 1.00 58.88 169 THR A C 1
ATOM 1399 O O . THR A 1 169 ? 24.158 -7.461 18.164 1.00 58.88 169 THR A O 1
ATOM 1402 N N . GLY A 1 170 ? 25.580 -5.842 18.803 1.00 58.25 170 GLY A N 1
ATOM 1403 C CA . GLY A 1 170 ? 26.521 -5.947 17.676 1.00 58.25 170 GLY A CA 1
ATOM 1404 C C . GLY A 1 170 ? 27.082 -7.344 17.362 1.00 58.25 170 GLY A C 1
ATOM 1405 O O . GLY A 1 170 ? 27.768 -7.499 16.358 1.00 58.25 170 GLY A O 1
ATOM 1406 N N . GLN A 1 171 ? 26.765 -8.371 18.154 1.00 57.19 171 GLN A N 1
ATOM 1407 C CA . GLN A 1 171 ? 27.137 -9.763 17.885 1.00 57.19 171 GLN A CA 1
ATOM 1408 C C . GLN A 1 171 ? 26.384 -10.379 16.694 1.00 57.19 171 GLN A C 1
ATOM 1410 O O . GLN A 1 171 ? 26.957 -11.193 15.973 1.00 57.19 171 GLN A O 1
ATOM 1415 N N . TYR A 1 172 ? 25.142 -9.968 16.419 1.00 60.22 172 TYR A N 1
ATOM 1416 C CA . TYR A 1 172 ? 24.347 -10.585 15.346 1.00 60.22 172 TYR A CA 1
ATOM 1417 C C . TYR A 1 172 ? 24.595 -9.975 13.960 1.00 60.22 172 TYR A C 1
ATOM 1419 O O . TYR A 1 172 ? 24.320 -10.619 12.950 1.00 60.22 172 TYR A O 1
ATOM 1427 N N . LEU A 1 173 ? 25.173 -8.771 13.881 1.00 67.12 173 LEU A N 1
ATOM 1428 C CA . LEU A 1 173 ? 25.423 -8.096 12.601 1.00 67.12 173 LEU A CA 1
ATOM 1429 C C . LEU A 1 173 ? 26.442 -8.844 11.726 1.00 67.12 173 LEU A C 1
ATOM 1431 O O . LEU A 1 173 ? 26.268 -8.928 10.513 1.00 67.12 173 LEU A O 1
ATOM 1435 N N . SER A 1 174 ? 27.482 -9.410 12.346 1.00 68.69 174 SER A N 1
ATOM 1436 C CA . SER A 1 174 ? 28.527 -10.166 11.642 1.00 68.69 174 SER A CA 1
ATOM 1437 C C . SER A 1 174 ? 27.969 -11.444 11.003 1.00 68.69 174 SER A C 1
ATOM 1439 O O . SER A 1 174 ? 28.242 -11.740 9.840 1.00 68.69 174 SER A O 1
ATOM 1441 N N . ILE A 1 175 ? 27.094 -12.148 11.728 1.00 75.88 175 ILE A N 1
ATOM 1442 C CA . ILE A 1 175 ? 26.439 -13.374 11.252 1.00 75.88 175 ILE A CA 1
ATOM 1443 C C . ILE A 1 175 ? 25.495 -13.051 10.087 1.00 75.88 175 ILE A C 1
ATOM 1445 O O . ILE A 1 175 ? 25.533 -13.718 9.055 1.00 75.88 175 ILE A O 1
ATOM 1449 N N . TYR A 1 176 ? 24.702 -11.983 10.205 1.00 77.31 176 TYR A N 1
ATOM 1450 C CA . TYR A 1 176 ? 23.815 -11.539 9.127 1.00 77.31 176 TYR A CA 1
ATOM 1451 C C . 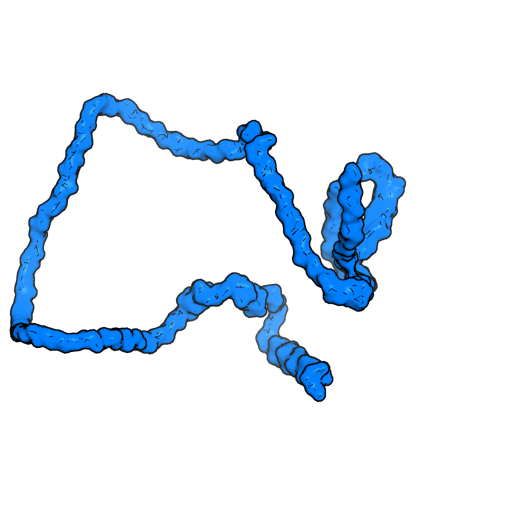TYR A 1 176 ? 24.578 -11.138 7.856 1.00 77.31 176 TYR A C 1
ATOM 1453 O O . TYR A 1 176 ? 24.171 -11.519 6.759 1.00 77.31 176 TYR A O 1
ATOM 1461 N N . LEU A 1 177 ? 25.692 -10.410 7.985 1.00 80.31 177 LEU A N 1
ATOM 1462 C CA . LEU A 1 177 ? 26.527 -10.027 6.842 1.00 80.31 177 LEU A CA 1
ATOM 1463 C C . LEU A 1 177 ? 27.202 -11.240 6.189 1.00 80.31 177 LEU A C 1
ATOM 1465 O O . LEU A 1 177 ? 27.250 -11.313 4.964 1.00 80.31 177 LEU A O 1
ATOM 1469 N N . SER A 1 178 ? 27.666 -12.208 6.985 1.00 79.94 178 SER A N 1
ATOM 1470 C CA . SER A 1 178 ? 28.287 -13.439 6.485 1.00 79.94 178 SER A CA 1
ATOM 1471 C C . SER A 1 178 ? 27.297 -14.306 5.697 1.00 79.94 178 SER A C 1
ATOM 1473 O O . SER A 1 178 ? 27.589 -14.702 4.567 1.00 79.94 178 SER A O 1
ATOM 1475 N N . ILE A 1 179 ? 26.089 -14.517 6.232 1.00 87.69 179 ILE A N 1
ATOM 1476 C CA . ILE A 1 179 ? 25.028 -15.280 5.556 1.00 87.69 179 ILE A CA 1
ATOM 1477 C C . ILE A 1 179 ? 24.605 -14.578 4.261 1.00 87.69 179 ILE A C 1
ATOM 1479 O O . ILE A 1 179 ? 24.478 -15.217 3.217 1.00 87.69 179 ILE A O 1
ATOM 1483 N N . TYR A 1 180 ? 24.432 -13.256 4.301 1.00 88.19 180 TYR A N 1
ATOM 1484 C CA . TYR A 1 180 ? 24.043 -12.480 3.127 1.00 88.19 180 TYR A CA 1
ATOM 1485 C C . TYR A 1 180 ? 25.096 -12.545 2.011 1.00 88.19 180 TYR A C 1
ATOM 1487 O O . TYR A 1 180 ? 24.748 -12.750 0.849 1.00 88.19 180 TYR A O 1
ATOM 1495 N N . LEU A 1 181 ? 26.382 -12.416 2.354 1.00 86.38 181 LEU A N 1
ATOM 1496 C CA . LEU A 1 181 ? 27.475 -12.473 1.382 1.00 86.38 181 LEU A CA 1
ATOM 1497 C C . LEU A 1 181 ? 27.632 -13.878 0.777 1.00 86.38 181 LEU A C 1
ATOM 1499 O O . LEU A 1 181 ? 27.887 -14.001 -0.419 1.00 86.38 181 LEU A O 1
ATOM 1503 N N . SER A 1 182 ? 27.417 -14.927 1.575 1.00 83.56 182 SER A N 1
ATOM 1504 C CA . SER A 1 182 ? 27.483 -16.322 1.124 1.00 83.56 182 SER A CA 1
ATOM 1505 C C . SER A 1 182 ? 26.356 -16.665 0.138 1.00 83.56 182 SER A C 1
ATOM 1507 O O . SER A 1 182 ? 26.611 -17.229 -0.926 1.00 83.56 182 SER A O 1
ATOM 1509 N N . ILE A 1 183 ? 25.125 -16.227 0.424 1.00 85.75 183 ILE A N 1
ATOM 1510 C CA . ILE A 1 183 ? 23.984 -16.392 -0.491 1.00 85.75 183 ILE A CA 1
ATOM 1511 C C . ILE A 1 183 ? 24.199 -15.591 -1.781 1.00 85.75 183 ILE A C 1
ATOM 1513 O O . ILE A 1 183 ? 23.916 -16.083 -2.869 1.00 85.75 183 ILE A O 1
ATOM 1517 N N . TYR A 1 184 ? 24.722 -14.367 -1.682 1.00 87.06 184 TYR A N 1
ATOM 1518 C CA . TYR A 1 184 ? 24.977 -13.525 -2.848 1.00 87.06 184 TYR A CA 1
ATOM 1519 C C . TYR A 1 184 ? 26.024 -14.145 -3.785 1.00 87.06 184 TYR A C 1
ATOM 1521 O O . TYR A 1 184 ? 25.805 -14.214 -4.990 1.00 87.06 184 TYR A O 1
ATOM 1529 N N . LEU A 1 185 ? 27.132 -14.659 -3.248 1.00 84.81 185 LEU A N 1
ATOM 1530 C CA . LEU A 1 185 ? 28.168 -15.305 -4.058 1.00 84.81 185 LEU A CA 1
ATOM 1531 C C . LEU A 1 185 ? 27.684 -16.608 -4.712 1.00 84.81 185 LEU A C 1
ATOM 1533 O O . LEU A 1 185 ? 28.065 -16.876 -5.842 1.00 84.81 185 LEU A O 1
ATOM 1537 N N . SER A 1 186 ? 26.799 -17.366 -4.058 1.00 78.44 186 SER A N 1
ATOM 1538 C CA . SER A 1 186 ? 26.228 -18.601 -4.621 1.00 78.44 186 SER A CA 1
ATOM 1539 C C . SER A 1 186 ? 25.214 -18.375 -5.750 1.00 78.44 186 SER A C 1
ATOM 1541 O O . SER A 1 186 ? 24.888 -19.320 -6.460 1.00 78.44 186 SER A O 1
ATOM 1543 N N . ILE A 1 187 ? 24.651 -17.171 -5.875 1.00 81.94 187 ILE A N 1
ATOM 1544 C CA . ILE A 1 187 ? 23.655 -16.843 -6.911 1.00 81.94 187 ILE A CA 1
ATOM 1545 C C . ILE A 1 187 ? 24.317 -16.201 -8.137 1.00 81.94 187 ILE A C 1
ATOM 1547 O O . ILE A 1 187 ? 23.780 -16.285 -9.240 1.00 81.94 187 ILE A O 1
ATOM 1551 N N . TYR A 1 188 ? 25.455 -15.531 -7.948 1.00 76.94 188 TYR A N 1
ATOM 1552 C CA . TYR A 1 188 ? 26.104 -14.706 -8.972 1.00 76.94 188 TYR A CA 1
ATOM 1553 C C . TYR A 1 188 ? 27.409 -15.294 -9.524 1.00 76.94 188 TYR A C 1
ATOM 1555 O O . TYR A 1 188 ? 28.134 -14.591 -10.231 1.00 76.94 188 TYR A O 1
ATOM 1563 N N . HIS A 1 189 ? 27.692 -16.561 -9.231 1.00 55.12 189 HIS A N 1
ATOM 1564 C CA . HIS A 1 189 ? 28.817 -17.318 -9.764 1.00 55.12 189 HIS A CA 1
ATOM 1565 C C . HIS A 1 189 ? 28.367 -18.729 -10.149 1.00 55.12 189 HIS A C 1
ATOM 1567 O O . HIS A 1 189 ? 29.005 -19.301 -11.063 1.00 55.12 189 HIS A O 1
#

pLDDT: mean 70.27, std 23.27, range [29.73, 98.12]

Sequence (189 aa):
MSKPQAEHVKRPMNAFMVWSRGQRRKMAQENPKMHNSEISKRLGAEWKLLSEEEKRPFIDEAKRLRALHMKEHPDYKYRPRRKPKSLLKKDNKYAFPLPVIPTMNATFGTMPSFSPSAQTESILTSNFGEKARGFFYPQRPRHTPSIHTLQRMLPKWTVRLIFGHTNLTGQYLSIYLSIYLSIYLSIYH

Foldseek 3Di:
DDPDPPPDQDDQDALLRQVLVVVLVVVCVVPVPDDSVVSVVVSVVVVVVDDVVRSVVSRVVSVVRNVVSCVVCVPDDDDDDDDPPDPPDDPDDDDDDDDDDDDDDDDDDDDDDDDDDDDDDDDDDDDDDDDDDDDDDDDDDDDDDDPVVVVVVDDPVVVCVVPVDDDDDPPVVVVVVVVVVVVVVVVPD

Radius of gyration: 33.45 Å; chains: 1; bounding box: 88×82×54 Å

Secondary structure (DSSP, 8-state):
-PPP-----PPPPPHHHHHHHHHHHHHHHH-TTS-HHHHHHHHHHHHHHS-HHHHHHHHHHHHHHHHHHHHH-TT------PPP---S---SS-----------------PPP-PPPP------------------PPPPP-PPPPHHHHHHHS-HHHHHHHSSS----THHHHHHHHHHHHHHHHH--

InterPro domains:
  IPR009071 High mobility group box domain [PF00505] (9-77)
  IPR009071 High mobility group box domain [PS50118] (9-77)
  IPR009071 High mobility group box domain [SM00398] (8-78)
  IPR036910 High mobility group box domain superfamily [G3DSA:1.10.30.10] (6-84)
  IPR036910 High mobility group box domain superfamily [SSF47095] (7-84)
  IPR050140 SRY-related HMG-box transcription factor-like [PTHR10270] (6-111)

Organism: Acanthosepion pharaonis (NCBI:txid158019)